Protein AF-A0A7S3DNA1-F1 (afdb_monomer)

Sequence (289 aa):
NPPRPKKRSPSLYQCWIIFCLVVLIGFAVGFLRLIQNTRNLDDDYNYVRSDSLSEEQRKNWNPDAIRQNHELKYKQNRTVCVDRTEAGECAPIWCDDHRQASWTGTVIRPTDTRGLHSLVMSMSQAGKEPEDHHFHECAVSDDYHFIFLHVPRSGGTTIKTLLKKGMCDGGSFDESKLSCSETAGGKRRLHFQDCAEAISAHDAYKVFSFVRSPYSRWLSSYTMGAAFAKSQTKQFPLSFEAFLNNPQDLLKYSTKEINPMHWLSQMNFILDRQGCPAVDFIGHLEMIE

Foldseek 3Di:
DDDDDDPDDDDPVVVVVVVVVVVVVVVVVVVVVVVVVVVVVVVVVDDPPCVPDDPVRNVVDDVVVVVVVVVVVVVVVVPPQVDQDPVRDRDPLPPPDDDPPDVPDDDDDDPDLVLQLVLLVVQVPPDDDDDDDLVQKWKAFPVQQATEGEQAQQCVVVVLVVCQCVFQVPHQQDVVQQFRPQDPVRDTRIGIDGPSCRCVVRVVGAYEYEDEDPVSLLVSLVVVLQVVCVVVVHHPPDDSVNCVVCVVCVVVSCDVPHRNSSSDDSQSRQAGPSSHGPGPYYHYSVPPD

Solvent-accessible surface area (backbone atoms only — not comparable to full-atom values): 17590 Å² total; per-residue (Å²): 133,83,83,78,80,79,80,76,73,82,51,73,66,57,56,50,52,53,51,53,51,53,53,52,50,51,51,51,53,52,51,51,50,51,53,52,54,53,51,53,54,55,62,72,66,55,68,83,59,70,83,79,45,53,75,67,53,54,76,68,62,47,70,65,60,53,50,50,51,50,50,49,52,53,57,61,69,67,63,83,56,94,58,77,48,99,81,72,55,73,70,76,87,74,71,89,68,78,74,84,76,57,98,79,80,70,89,70,76,82,93,66,68,66,42,49,41,56,58,51,48,68,61,68,69,71,70,96,75,96,78,92,75,77,77,62,41,19,46,36,26,66,79,76,41,31,31,42,48,58,38,72,73,23,56,38,69,60,51,50,52,49,49,46,59,75,58,16,91,89,57,55,58,38,78,92,72,39,23,25,61,62,43,101,82,72,50,51,47,34,35,51,42,52,42,45,58,48,54,66,78,40,73,88,38,48,32,31,35,35,40,50,60,67,66,64,29,51,52,52,37,49,53,50,54,40,52,54,30,49,74,69,77,37,80,59,90,65,53,74,67,57,43,72,76,41,60,69,59,45,62,76,68,36,43,100,87,44,68,71,67,58,73,53,62,68,59,76,69,44,29,32,80,86,68,40,74,66,45,78,42,77,46,47,53,92,66,74,126

Nearest PDB structures (foldseek):
  6v97-assembly2_B  TM=2.798E-01  e=5.334E+00  Homo sapiens

Secondary structure (DSSP, 8-state):
-PPPPP-PPPPHHHHHHHHHHHHHHHHHHHHHHHHHHHHHHHHTTS---GGGS-HHHHHH--HHHHHHHHHHHHHHTT---S---TT--------SS-----TTT-----S-THHHHHHHHHHHTS----S--GGGEEEEETTTTEEEE--TTTTHHHHHHHHHHHHSTTS-EETTTTEEPPPTTS--SSEEEEHHHHHHHTTTSEEEEEE--HHHHHHHHHHHHHHHHHHTT------HHHHHH-TTHHHHH--TTS-GGGGS-THHHHB-TTS-B--SEEEEGGG--

Organism: NCBI:txid265537

Mean predicted aligned error: 15.09 Å

pLDDT: mean 73.65, std 21.68, range [26.78, 97.88]

InterPro domains:
  IPR005331 Sulfotransferase [PF03567] (138-287)
  IPR027417 P-loop containing nucleoside triphosphate hydrolase [G3DSA:3.40.50.300] (140-280)

Radius of gyration: 26.98 Å; Cα contacts (8 Å, |Δi|>4): 249; chains: 1; bounding box: 58×95×69 Å

Structure (mmCIF, N/CA/C/O backbone):
data_AF-A0A7S3DNA1-F1
#
_entry.id   AF-A0A7S3DNA1-F1
#
loop_
_atom_site.group_PDB
_atom_site.id
_atom_site.type_symbol
_atom_site.label_atom_id
_atom_site.label_alt_id
_atom_site.label_comp_id
_atom_site.label_asym_id
_atom_site.label_entity_id
_atom_site.label_seq_id
_atom_site.pdbx_PDB_ins_code
_atom_site.Cartn_x
_atom_site.Cartn_y
_atom_site.Cartn_z
_atom_site.occupancy
_atom_site.B_iso_or_equiv
_atom_site.auth_seq_id
_atom_site.auth_comp_id
_atom_site.auth_asym_id
_atom_site.auth_atom_id
_atom_site.pdbx_PDB_model_num
ATOM 1 N N . ASN A 1 1 ? -36.660 57.899 -46.524 1.00 58.50 1 ASN A N 1
ATOM 2 C CA . ASN A 1 1 ? -35.942 56.811 -45.823 1.00 58.50 1 ASN A CA 1
ATOM 3 C C . ASN A 1 1 ? -36.944 55.827 -45.247 1.00 58.50 1 ASN A C 1
ATOM 5 O O . ASN A 1 1 ? -37.689 56.235 -44.363 1.00 58.50 1 ASN A O 1
ATOM 9 N N . PRO A 1 2 ? -37.022 54.582 -45.749 1.00 62.47 2 PRO A N 1
ATOM 10 C CA . PRO A 1 2 ? -37.912 53.583 -45.169 1.00 62.47 2 PRO A CA 1
ATOM 11 C C . PRO A 1 2 ? -37.466 53.230 -43.736 1.00 62.47 2 PRO A C 1
ATOM 13 O O . PRO A 1 2 ? -36.262 53.234 -43.450 1.00 62.47 2 PRO A O 1
ATOM 16 N N . PRO A 1 3 ? -38.411 52.955 -42.818 1.00 65.69 3 PRO A N 1
ATOM 17 C CA . PRO A 1 3 ? -38.095 52.631 -41.432 1.00 65.69 3 PRO A CA 1
ATOM 18 C C . PRO A 1 3 ? -37.299 51.324 -41.360 1.00 65.69 3 PRO A C 1
ATOM 20 O O . PRO A 1 3 ? -37.690 50.308 -41.933 1.00 65.69 3 PRO A O 1
ATOM 23 N N . ARG A 1 4 ? -36.163 51.350 -40.649 1.00 67.38 4 ARG A N 1
ATOM 24 C CA . ARG A 1 4 ? -35.340 50.152 -40.433 1.00 67.38 4 ARG A CA 1
ATOM 25 C C . ARG A 1 4 ? -36.156 49.108 -39.658 1.00 67.38 4 ARG A C 1
ATOM 27 O O . ARG A 1 4 ? -36.751 49.461 -38.636 1.00 67.38 4 ARG A O 1
ATOM 34 N N . PRO A 1 5 ? -36.172 47.836 -40.090 1.00 68.75 5 PRO A N 1
ATOM 35 C CA . PRO A 1 5 ? -36.875 46.788 -39.367 1.00 68.75 5 PRO A CA 1
ATOM 36 C C . PRO A 1 5 ? -36.277 46.642 -37.964 1.00 68.75 5 PRO A C 1
ATOM 38 O O . PRO A 1 5 ? -35.066 46.475 -37.798 1.00 68.75 5 PRO A O 1
ATOM 41 N N . LYS A 1 6 ? -37.132 46.727 -36.938 1.00 71.50 6 LYS A N 1
ATOM 42 C CA . LYS A 1 6 ? -36.741 46.474 -35.547 1.00 71.50 6 LYS A CA 1
ATOM 43 C C . LYS A 1 6 ? -36.277 45.020 -35.440 1.00 71.50 6 LYS A C 1
ATOM 45 O O . LYS A 1 6 ? -37.069 44.106 -35.669 1.00 71.50 6 LYS A O 1
ATOM 50 N N . LYS A 1 7 ? -35.002 44.807 -35.092 1.00 72.31 7 LYS A N 1
ATOM 51 C CA . LYS A 1 7 ? -34.478 43.480 -34.741 1.00 72.31 7 LYS A CA 1
ATOM 52 C C . LYS A 1 7 ? -35.307 42.945 -33.576 1.00 72.31 7 LYS A C 1
ATOM 54 O O . LYS A 1 7 ? -35.290 43.526 -32.494 1.00 72.31 7 LYS A O 1
ATOM 59 N N . ARG A 1 8 ? -36.063 41.871 -33.812 1.00 75.31 8 ARG A N 1
ATOM 60 C CA . ARG A 1 8 ? -36.740 41.143 -32.738 1.00 75.31 8 ARG A CA 1
ATOM 61 C C . ARG A 1 8 ? -35.660 40.491 -31.883 1.00 75.31 8 ARG A C 1
ATOM 63 O O . ARG A 1 8 ? -34.797 39.797 -32.417 1.00 75.31 8 ARG A O 1
ATOM 70 N N . SER A 1 9 ? -35.684 40.768 -30.585 1.00 80.38 9 SER A N 1
ATOM 71 C CA . SER A 1 9 ? -34.866 40.043 -29.623 1.00 80.38 9 SER A CA 1
ATOM 72 C C . SER A 1 9 ? -35.232 38.555 -29.681 1.00 80.38 9 SER A C 1
ATOM 74 O O . SER A 1 9 ? -36.411 38.232 -29.874 1.00 80.38 9 SER A O 1
ATOM 76 N N . PRO A 1 10 ? -34.248 37.648 -29.558 1.00 79.12 10 PRO A N 1
ATOM 77 C CA . PRO A 1 10 ? -34.532 36.225 -29.463 1.00 79.12 10 PRO A CA 1
ATOM 78 C C . PRO A 1 10 ? -35.502 35.991 -28.306 1.00 79.12 10 PRO A C 1
ATOM 80 O O . PRO A 1 10 ? -35.397 36.616 -27.247 1.00 79.12 10 PRO A O 1
ATOM 83 N N . SER A 1 11 ? -36.492 35.131 -28.533 1.00 87.31 11 SER A N 1
ATOM 84 C CA . SER A 1 11 ? -37.448 34.792 -27.485 1.00 87.31 11 SER A CA 1
ATOM 85 C C . SER A 1 11 ? -36.723 34.049 -26.361 1.00 87.31 11 SER A C 1
ATOM 87 O O . SER A 1 11 ? -35.769 33.312 -26.606 1.00 87.31 11 SER A O 1
ATOM 89 N N . LEU A 1 12 ? -37.196 34.200 -25.122 1.00 86.12 12 LEU A N 1
ATOM 90 C CA . LEU A 1 12 ? -36.686 33.460 -23.956 1.00 86.12 12 LEU A CA 1
ATOM 91 C C . LEU A 1 12 ? -36.585 31.944 -24.211 1.00 86.12 12 LEU A C 1
ATOM 93 O O . LEU A 1 12 ? -35.680 31.286 -23.705 1.00 86.12 12 LEU A O 1
ATOM 97 N N . TYR A 1 13 ? -37.471 31.413 -25.056 1.00 87.31 13 TYR A N 1
ATOM 98 C CA . TYR A 1 13 ? -37.467 30.022 -25.497 1.00 87.31 13 TYR A CA 1
ATOM 99 C C . TYR A 1 13 ? -36.227 29.650 -26.333 1.00 87.31 13 TYR A C 1
ATOM 101 O O . TYR A 1 13 ? -35.639 28.593 -26.119 1.00 87.31 13 TYR A O 1
ATOM 109 N N . GLN A 1 14 ? -35.772 30.531 -27.234 1.00 90.00 14 GLN A N 1
ATOM 110 C CA . GLN A 1 14 ? -34.538 30.310 -28.001 1.00 90.00 14 GLN A CA 1
ATOM 111 C C . GLN A 1 14 ? -33.302 30.300 -27.094 1.00 90.00 14 GLN A C 1
ATOM 113 O O . GLN A 1 14 ? -32.423 29.462 -27.281 1.00 90.00 14 GLN A O 1
ATOM 118 N N . CYS A 1 15 ? -33.253 31.165 -26.077 1.00 90.88 15 CYS A N 1
ATOM 119 C CA . CYS A 1 15 ? -32.164 31.156 -25.097 1.00 90.88 15 CYS A CA 1
ATOM 120 C C . CYS A 1 15 ? -32.132 29.850 -24.285 1.00 90.88 15 CYS A C 1
ATOM 122 O O . CYS A 1 15 ? -31.057 29.298 -24.058 1.00 90.88 15 CYS A O 1
ATOM 124 N N . TRP A 1 16 ? -33.300 29.325 -23.900 1.00 92.38 16 TRP A N 1
ATOM 125 C CA . TRP A 1 16 ? -33.410 28.056 -23.175 1.00 92.38 16 TRP A CA 1
ATOM 126 C C . TRP A 1 16 ? -32.942 26.852 -23.997 1.00 92.38 16 TRP A C 1
ATOM 128 O O . TRP A 1 16 ? -32.190 26.022 -23.491 1.00 92.38 16 TRP A O 1
ATOM 138 N N . ILE A 1 17 ? -33.315 26.778 -25.279 1.00 93.81 17 ILE A N 1
ATOM 139 C CA . ILE A 1 17 ? -32.856 25.700 -26.171 1.00 93.81 17 ILE A CA 1
ATOM 140 C C . ILE A 1 17 ? -31.332 25.718 -26.318 1.00 93.81 17 ILE A C 1
ATOM 142 O O . ILE A 1 17 ? -30.694 24.668 -26.234 1.00 93.81 17 ILE A O 1
ATOM 146 N N . ILE A 1 18 ? -30.741 26.902 -26.508 1.00 94.56 18 ILE A N 1
ATOM 147 C CA . ILE A 1 18 ? -29.285 27.045 -26.631 1.00 94.56 18 ILE A CA 1
ATOM 148 C C . ILE A 1 18 ? -28.597 26.577 -25.344 1.00 94.56 18 ILE A C 1
ATOM 150 O O . ILE A 1 18 ? -27.625 25.829 -25.412 1.00 94.56 18 ILE A O 1
ATOM 154 N N . PHE A 1 19 ? -29.124 26.951 -24.176 1.00 94.50 19 PHE A N 1
ATOM 155 C CA . PHE A 1 19 ? -28.578 26.514 -22.893 1.00 94.50 19 PHE A CA 1
ATOM 156 C C . PHE A 1 19 ? -28.618 24.984 -22.733 1.00 94.50 19 PHE A C 1
ATOM 158 O O . PHE A 1 19 ? -27.592 24.373 -22.431 1.00 94.50 19 PHE A O 1
ATOM 165 N N . CYS A 1 20 ? -29.760 24.346 -23.013 1.00 95.88 20 CYS A N 1
ATOM 166 C CA . CYS A 1 20 ? -29.890 22.887 -22.958 1.00 95.88 20 CYS A CA 1
ATOM 167 C C . CYS A 1 20 ? -28.915 22.173 -23.908 1.00 95.88 20 CYS A C 1
ATOM 169 O O . CYS A 1 20 ? -28.306 21.176 -23.521 1.00 95.88 20 CYS A O 1
ATOM 171 N N . LEU A 1 21 ? -28.730 22.690 -25.128 1.00 96.06 21 LEU A N 1
ATOM 172 C CA . LEU A 1 21 ? -27.781 22.130 -26.094 1.00 96.06 21 LEU A CA 1
ATOM 173 C C . LEU A 1 21 ? -26.334 22.221 -25.602 1.00 96.06 21 LEU A C 1
ATOM 175 O O . LEU A 1 21 ? -25.599 21.243 -25.708 1.00 96.06 21 LEU A O 1
ATOM 179 N N . VAL A 1 22 ? -25.929 23.356 -25.025 1.00 95.62 22 VAL A N 1
ATOM 180 C CA . VAL A 1 22 ? -24.573 23.532 -24.477 1.00 95.62 22 VAL A CA 1
ATOM 181 C C . VAL A 1 22 ? -24.308 22.544 -23.340 1.00 95.62 22 VAL A C 1
ATOM 183 O O . VAL A 1 22 ? -23.251 21.914 -23.309 1.00 95.62 22 VAL A O 1
ATOM 186 N N . VAL A 1 23 ? -25.279 22.355 -22.444 1.00 94.94 23 VAL A N 1
ATOM 187 C CA . VAL A 1 23 ? -25.165 21.399 -21.334 1.00 94.94 23 VAL A CA 1
ATOM 188 C C . VAL A 1 23 ? -25.048 19.964 -21.856 1.00 94.94 23 VAL A C 1
ATOM 190 O O . VAL A 1 23 ? -24.135 19.243 -21.455 1.00 94.94 23 VAL A O 1
ATOM 193 N N . LEU A 1 24 ? -25.907 19.555 -22.795 1.00 95.38 24 LEU A N 1
ATOM 194 C CA . LEU A 1 24 ? -25.869 18.210 -23.381 1.00 95.38 24 LEU A CA 1
ATOM 195 C C . LEU A 1 24 ? -24.558 17.927 -24.123 1.00 95.38 24 LEU A C 1
ATOM 197 O O . LEU A 1 24 ? -23.997 16.842 -23.971 1.00 95.38 24 LEU A O 1
ATOM 201 N N . ILE A 1 25 ? -24.034 18.899 -24.878 1.00 95.94 25 ILE A N 1
ATOM 202 C CA . ILE A 1 25 ? -22.730 18.774 -25.543 1.00 95.94 25 ILE A CA 1
ATOM 203 C C . ILE A 1 25 ? -21.615 18.623 -24.501 1.00 95.94 25 ILE A C 1
ATOM 205 O O . ILE A 1 25 ? -20.750 17.762 -24.659 1.00 95.94 25 ILE A O 1
ATOM 209 N N . GLY A 1 26 ? -21.655 19.396 -23.411 1.00 95.00 26 GLY A N 1
ATOM 210 C CA . GLY A 1 26 ? -20.704 19.270 -22.304 1.00 95.00 26 GLY A CA 1
ATOM 211 C C . GLY A 1 26 ? -20.694 17.865 -21.693 1.00 95.00 26 GLY A C 1
ATOM 212 O O . GLY A 1 26 ? -19.627 17.266 -21.545 1.00 95.00 26 GLY A O 1
ATOM 213 N N . PHE A 1 27 ? -21.874 17.300 -21.418 1.00 94.00 27 PHE A N 1
ATOM 214 C CA . PHE A 1 27 ? -22.005 15.927 -20.920 1.00 94.00 27 PHE A CA 1
ATOM 215 C C . PHE A 1 27 ? -21.507 14.887 -21.928 1.00 94.00 27 PHE A C 1
ATOM 217 O O . PHE A 1 27 ? -20.765 13.983 -21.547 1.00 94.00 27 PHE A O 1
ATOM 224 N N . ALA A 1 28 ? -21.853 15.026 -23.209 1.00 93.50 28 ALA A N 1
ATOM 225 C CA . ALA A 1 28 ? -21.416 14.100 -24.252 1.00 93.50 28 ALA A CA 1
ATOM 226 C C . ALA A 1 28 ? -19.886 14.091 -24.414 1.00 93.50 28 ALA A C 1
ATOM 228 O O . ALA A 1 28 ? -19.278 13.025 -24.501 1.00 93.50 28 ALA A O 1
ATOM 229 N N . VAL A 1 29 ? -19.245 15.265 -24.389 1.00 94.12 29 VAL A N 1
ATOM 230 C CA . VAL A 1 29 ? -17.778 15.386 -24.456 1.00 94.12 29 VAL A CA 1
ATOM 231 C C . VAL A 1 29 ? -17.116 14.793 -23.209 1.00 94.12 29 VAL A C 1
ATOM 233 O O . VAL A 1 29 ? -16.124 14.073 -23.331 1.00 94.12 29 VAL A O 1
ATOM 236 N N . GLY A 1 30 ? -17.666 15.047 -22.017 1.00 91.88 30 GLY A N 1
ATOM 237 C CA . GLY A 1 30 ? -17.176 14.453 -20.770 1.00 91.88 30 GLY A CA 1
ATOM 238 C C . GLY A 1 30 ? -17.270 12.924 -20.774 1.00 91.88 30 GLY A C 1
ATOM 239 O O . GLY A 1 30 ? -16.306 12.241 -20.433 1.00 91.88 30 GLY A O 1
ATOM 240 N N . PHE A 1 31 ? -18.396 12.384 -21.242 1.00 89.31 31 PHE A N 1
ATOM 241 C CA . PHE A 1 31 ? -18.622 10.945 -21.350 1.00 89.31 31 PHE A CA 1
ATOM 242 C C . PHE A 1 31 ? -17.703 10.283 -22.387 1.00 89.31 31 PHE A C 1
ATOM 244 O O . PHE A 1 31 ? -17.112 9.241 -22.112 1.00 89.31 31 PHE A O 1
ATOM 251 N N . LEU A 1 32 ? -17.491 10.916 -23.547 1.00 87.19 32 LEU A N 1
ATOM 252 C CA . LEU A 1 32 ? -16.537 10.431 -24.551 1.00 87.19 32 LEU A CA 1
ATOM 253 C C . LEU A 1 32 ? -15.099 10.409 -24.021 1.00 87.19 32 LEU A C 1
ATOM 255 O O . LEU A 1 32 ? -14.386 9.437 -24.263 1.00 87.19 32 LEU A O 1
ATOM 259 N N . ARG A 1 33 ? -14.680 11.426 -23.255 1.00 84.12 33 ARG A N 1
ATOM 260 C CA . ARG A 1 33 ? -13.364 11.421 -22.594 1.00 84.12 33 ARG A CA 1
ATOM 261 C C . ARG A 1 33 ? -13.242 10.295 -21.572 1.00 84.12 33 ARG A C 1
ATOM 263 O O . ARG A 1 33 ? -12.197 9.658 -21.516 1.00 84.12 33 ARG A O 1
ATOM 270 N N . LEU A 1 34 ? -14.297 10.013 -20.807 1.00 81.19 34 LEU A N 1
ATOM 271 C CA . LEU A 1 34 ? -14.318 8.896 -19.859 1.00 81.19 34 LEU A CA 1
ATOM 272 C C . LEU A 1 34 ? -14.183 7.538 -20.575 1.00 81.19 34 LEU A C 1
ATOM 274 O O . LEU A 1 34 ? -13.392 6.696 -20.152 1.00 81.19 34 LEU A O 1
ATOM 278 N N . ILE A 1 35 ? -14.888 7.345 -21.696 1.00 81.12 35 ILE A N 1
ATOM 279 C CA . ILE A 1 35 ? -14.766 6.139 -22.534 1.00 81.12 35 ILE A CA 1
ATOM 280 C C . ILE A 1 35 ? -13.357 6.015 -23.133 1.00 81.12 35 ILE A C 1
ATOM 282 O O . ILE A 1 35 ? -12.784 4.930 -23.158 1.00 81.12 35 ILE A O 1
ATOM 286 N N . GLN A 1 36 ? -12.767 7.113 -23.608 1.00 76.31 36 GLN A N 1
ATOM 287 C CA . GLN A 1 36 ? -11.398 7.093 -24.132 1.00 76.31 36 GLN A CA 1
ATOM 288 C C . GLN A 1 36 ? -10.377 6.749 -23.041 1.00 76.31 36 GLN A C 1
ATOM 290 O O . GLN A 1 36 ? -9.467 5.963 -23.283 1.00 76.31 36 GLN A O 1
ATOM 295 N N . ASN A 1 37 ? -10.552 7.281 -21.830 1.00 63.84 37 ASN A N 1
ATOM 296 C CA . ASN A 1 37 ? -9.643 7.006 -20.719 1.00 63.84 37 ASN A CA 1
ATOM 297 C C . ASN A 1 37 ? -9.750 5.556 -20.222 1.00 63.84 37 ASN A C 1
ATOM 299 O O . ASN A 1 37 ? -8.745 4.961 -19.851 1.00 63.84 37 ASN A O 1
ATOM 303 N N . THR A 1 38 ? -10.952 4.973 -20.248 1.00 57.34 38 THR A N 1
ATOM 304 C CA . THR A 1 38 ? -11.165 3.557 -19.899 1.00 57.34 38 THR A CA 1
ATOM 305 C C . THR A 1 38 ? -10.627 2.611 -20.970 1.00 57.34 38 THR A C 1
ATOM 307 O O . THR A 1 38 ? -9.993 1.624 -20.622 1.00 57.34 38 THR A O 1
ATOM 310 N N . ARG A 1 39 ? -10.744 2.949 -22.261 1.00 54.91 39 ARG A N 1
ATOM 311 C CA . ARG A 1 39 ? -10.096 2.178 -23.340 1.00 54.91 39 ARG A CA 1
ATOM 312 C C . ARG A 1 39 ? -8.568 2.212 -23.280 1.00 54.91 39 ARG A C 1
ATOM 314 O O . ARG A 1 39 ? -7.940 1.191 -23.524 1.00 54.91 39 ARG A O 1
ATOM 321 N N . ASN A 1 40 ? -7.972 3.346 -22.910 1.00 44.91 40 ASN A N 1
ATOM 322 C CA . ASN A 1 40 ? -6.519 3.427 -22.723 1.00 44.91 40 ASN A CA 1
ATOM 323 C C . ASN A 1 40 ? -6.034 2.568 -21.540 1.00 44.91 40 ASN A C 1
ATOM 325 O O . ASN A 1 40 ? -4.917 2.065 -21.574 1.00 44.91 40 ASN A O 1
ATOM 329 N N . LEU A 1 41 ? -6.871 2.370 -20.513 1.00 41.69 41 LEU A N 1
ATOM 330 C CA . LEU A 1 41 ? -6.560 1.469 -19.399 1.00 41.69 41 LEU A CA 1
ATOM 331 C C . LEU A 1 41 ? -6.591 -0.011 -19.817 1.00 41.69 41 LEU A C 1
ATOM 333 O O . LEU A 1 41 ? -5.785 -0.785 -19.304 1.00 41.69 41 LEU A O 1
ATOM 337 N N . ASP A 1 42 ? -7.458 -0.394 -20.760 1.00 38.03 42 ASP A N 1
ATOM 338 C CA . ASP A 1 42 ? -7.474 -1.752 -21.326 1.00 38.03 42 ASP A CA 1
ATOM 339 C C . ASP A 1 42 ? -6.277 -2.004 -22.261 1.00 38.03 42 ASP A C 1
ATOM 341 O O . ASP A 1 42 ? -5.720 -3.104 -22.270 1.00 38.03 42 ASP A O 1
ATOM 345 N N . ASP A 1 43 ? -5.819 -0.987 -22.999 1.00 40.81 43 ASP A N 1
ATOM 346 C CA . ASP A 1 43 ? -4.630 -1.107 -23.853 1.00 40.81 43 ASP A CA 1
ATOM 347 C C . ASP A 1 43 ? -3.325 -1.272 -23.048 1.00 40.81 43 ASP A C 1
ATOM 349 O O . ASP A 1 43 ? -2.434 -2.000 -23.490 1.00 40.81 43 ASP A O 1
ATOM 353 N N . ASP A 1 44 ? -3.234 -0.700 -21.843 1.00 38.00 44 ASP A N 1
ATOM 354 C CA . ASP A 1 44 ? -2.087 -0.873 -20.934 1.00 38.00 44 ASP A CA 1
ATOM 355 C C . ASP A 1 44 ? -2.096 -2.221 -20.177 1.00 38.00 44 ASP A C 1
ATOM 357 O O . ASP A 1 44 ? -1.073 -2.628 -19.616 1.00 38.00 44 ASP A O 1
ATOM 361 N N . TYR A 1 45 ? -3.222 -2.946 -20.177 1.00 33.22 45 TYR A N 1
ATOM 362 C CA . TYR A 1 45 ? -3.335 -4.303 -19.621 1.00 33.22 45 TYR A CA 1
ATOM 363 C C . TYR A 1 45 ? -3.083 -5.413 -20.649 1.00 33.22 45 TYR A C 1
ATOM 365 O O . TYR A 1 45 ? -3.036 -6.595 -20.285 1.00 33.22 45 TYR A O 1
ATOM 373 N N . ASN A 1 46 ? -2.855 -5.060 -21.917 1.00 34.25 46 ASN A N 1
ATOM 374 C CA . ASN A 1 46 ? -2.467 -6.025 -22.932 1.00 34.25 46 ASN A CA 1
ATOM 375 C C . ASN A 1 46 ? -1.028 -6.502 -22.694 1.00 34.25 46 ASN A C 1
ATOM 377 O O . ASN A 1 46 ? -0.044 -5.801 -22.931 1.00 34.25 46 ASN A O 1
ATOM 381 N N . TYR A 1 47 ? -0.949 -7.749 -22.227 1.00 47.38 47 TYR A N 1
ATOM 382 C CA . TYR A 1 47 ? 0.140 -8.707 -22.419 1.00 47.38 47 TYR A CA 1
ATOM 383 C C . TYR A 1 47 ? 1.015 -8.338 -23.628 1.00 47.38 47 TYR A C 1
ATOM 385 O O . TYR A 1 47 ? 0.462 -8.071 -24.694 1.00 47.38 47 TYR A O 1
ATOM 393 N N . VAL A 1 48 ? 2.349 -8.324 -23.452 1.00 42.75 48 VAL A N 1
ATOM 394 C CA . VAL A 1 48 ? 3.364 -8.020 -24.485 1.00 42.75 48 VAL A CA 1
ATOM 395 C C . VAL A 1 48 ? 2.832 -8.377 -25.874 1.00 42.75 48 VAL A C 1
ATOM 397 O O . VAL A 1 48 ? 2.696 -9.561 -26.189 1.00 42.75 48 VAL A O 1
ATOM 400 N N . ARG A 1 49 ? 2.471 -7.365 -26.681 1.00 45.69 49 ARG A N 1
ATOM 401 C CA . ARG A 1 49 ? 1.999 -7.596 -28.051 1.00 45.69 49 ARG A CA 1
ATOM 402 C C . ARG A 1 49 ? 3.061 -8.434 -28.754 1.00 45.69 49 ARG A C 1
ATOM 404 O O . ARG A 1 49 ? 4.219 -8.026 -28.818 1.00 45.69 49 ARG A O 1
ATOM 411 N N . SER A 1 50 ? 2.671 -9.581 -29.313 1.00 49.72 50 SER A N 1
ATOM 412 C CA . SER A 1 50 ? 3.546 -10.447 -30.125 1.00 49.72 50 SER A CA 1
ATOM 413 C C . SER A 1 50 ? 4.313 -9.672 -31.195 1.00 49.72 50 SER A C 1
ATOM 415 O O . SER A 1 50 ? 5.386 -10.077 -31.632 1.00 49.72 50 SER A O 1
ATOM 417 N N . ASP A 1 51 ? 3.758 -8.536 -31.599 1.00 53.28 51 ASP A N 1
ATOM 418 C CA . ASP A 1 51 ? 4.236 -7.691 -32.676 1.00 53.28 51 ASP A CA 1
ATOM 419 C C . ASP A 1 51 ? 5.490 -6.895 -32.292 1.00 53.28 51 ASP A C 1
ATOM 421 O O . ASP A 1 51 ? 6.217 -6.468 -33.185 1.00 53.28 51 ASP A O 1
ATOM 425 N N . SER A 1 52 ? 5.791 -6.749 -30.992 1.00 55.47 52 SER A N 1
ATOM 426 C CA . SER A 1 52 ? 7.048 -6.156 -30.510 1.00 55.47 52 SER A CA 1
ATOM 427 C C . SER A 1 52 ? 8.181 -7.171 -30.332 1.00 55.47 52 SER A C 1
ATOM 429 O O . SER A 1 52 ? 9.296 -6.776 -30.000 1.00 55.47 52 SER A O 1
ATOM 431 N N . LEU 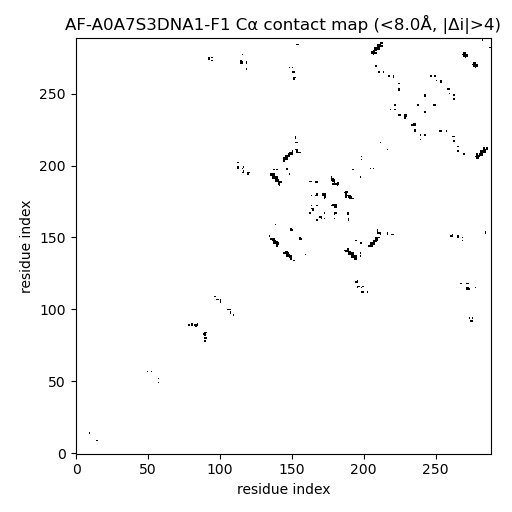A 1 53 ? 7.917 -8.469 -30.521 1.00 63.12 53 LEU A N 1
ATOM 432 C CA . LEU A 1 53 ? 8.943 -9.511 -30.481 1.00 63.12 53 LEU A CA 1
ATOM 433 C C . LEU A 1 53 ? 9.590 -9.656 -31.861 1.00 63.12 53 LEU A C 1
ATOM 435 O O . LEU A 1 53 ? 8.891 -9.664 -32.885 1.00 63.12 53 LEU A O 1
ATOM 439 N N . SER A 1 54 ? 10.914 -9.825 -31.890 1.00 78.25 54 SER A N 1
ATOM 440 C CA . SER A 1 54 ? 11.617 -10.225 -33.111 1.00 78.25 54 SER A CA 1
ATOM 441 C C . SER A 1 54 ? 11.070 -11.562 -33.623 1.00 78.25 54 SER A C 1
ATOM 443 O O . SER A 1 54 ? 10.486 -12.345 -32.871 1.00 78.25 54 SER A O 1
ATOM 445 N N . GLU A 1 55 ? 11.229 -11.845 -34.914 1.00 78.69 55 GLU A N 1
ATOM 446 C CA . GLU A 1 55 ? 10.714 -13.083 -35.516 1.00 78.69 55 GLU A CA 1
ATOM 447 C C . GLU A 1 55 ? 11.311 -14.344 -34.856 1.00 78.69 55 GLU A C 1
ATOM 449 O O . GLU A 1 55 ? 10.632 -15.355 -34.683 1.00 78.69 55 GLU A O 1
ATOM 454 N N . GLU A 1 56 ? 12.560 -14.250 -34.397 1.00 72.00 56 GLU A N 1
ATOM 455 C CA . GLU A 1 56 ? 13.254 -15.294 -33.640 1.00 72.00 56 GLU A CA 1
ATOM 456 C C . GLU A 1 56 ? 12.702 -15.449 -32.213 1.00 72.00 56 GLU A C 1
ATOM 458 O O . GLU A 1 56 ? 12.447 -16.566 -31.762 1.00 72.00 56 GLU A O 1
ATOM 463 N N . GLN A 1 57 ? 12.412 -14.339 -31.525 1.00 64.88 57 GLN A N 1
ATOM 464 C CA . GLN A 1 57 ? 11.741 -14.363 -30.221 1.00 64.88 57 GLN A CA 1
ATOM 465 C C . GLN A 1 57 ? 10.324 -14.935 -30.326 1.00 64.88 57 GLN A C 1
ATOM 467 O O . GLN A 1 57 ? 9.908 -15.687 -29.452 1.00 64.88 57 GLN A O 1
ATOM 472 N N . ARG A 1 58 ? 9.602 -14.639 -31.413 1.00 76.25 58 ARG A N 1
ATOM 473 C CA . ARG A 1 58 ? 8.264 -15.183 -31.690 1.00 76.25 58 ARG A CA 1
ATOM 474 C C . ARG A 1 58 ? 8.282 -16.698 -31.891 1.00 76.25 58 ARG A C 1
ATOM 476 O O . ARG A 1 58 ? 7.406 -17.377 -31.370 1.00 76.25 58 ARG A O 1
ATOM 483 N N . LYS A 1 59 ? 9.286 -17.233 -32.596 1.00 79.31 59 LYS A N 1
ATOM 484 C CA . LYS A 1 59 ? 9.450 -18.686 -32.795 1.00 79.31 59 LYS A CA 1
ATOM 485 C C . LYS A 1 59 ? 9.768 -19.436 -31.500 1.00 79.31 59 LYS A C 1
ATOM 487 O O . LYS A 1 59 ? 9.383 -20.592 -31.368 1.00 79.31 59 LYS A O 1
ATOM 492 N N . ASN A 1 60 ? 10.419 -18.769 -30.548 1.00 70.69 60 ASN A N 1
ATOM 493 C CA . ASN A 1 60 ? 10.810 -19.348 -29.261 1.00 70.69 60 ASN A CA 1
ATOM 494 C C . ASN A 1 60 ? 9.860 -18.977 -28.104 1.00 70.69 60 ASN A C 1
ATOM 496 O O . ASN A 1 60 ? 10.070 -19.411 -26.970 1.00 70.69 60 ASN A O 1
ATOM 500 N N . TRP A 1 61 ? 8.812 -18.188 -28.365 1.00 68.62 61 TRP A N 1
ATOM 501 C CA . TRP A 1 61 ? 7.842 -17.776 -27.355 1.00 68.62 61 TRP A CA 1
ATOM 502 C C . TRP A 1 61 ? 6.870 -18.917 -27.050 1.00 68.62 61 TRP A C 1
ATOM 504 O O . TRP A 1 61 ? 5.904 -19.149 -27.775 1.00 68.62 61 TRP A O 1
ATOM 514 N N . ASN A 1 62 ? 7.116 -19.622 -25.946 1.00 83.31 62 ASN A N 1
ATOM 515 C CA . ASN A 1 62 ? 6.199 -20.622 -25.415 1.00 83.31 62 ASN A CA 1
ATOM 516 C C . ASN A 1 62 ? 5.615 -20.130 -24.074 1.00 83.31 62 ASN A C 1
ATOM 518 O O . ASN A 1 62 ? 6.287 -20.232 -23.040 1.00 83.31 62 ASN A O 1
ATOM 522 N N . PRO A 1 63 ? 4.379 -19.595 -24.061 1.00 62.88 63 PRO A N 1
ATOM 523 C CA . PRO A 1 63 ? 3.764 -19.062 -22.846 1.00 62.88 63 PRO A CA 1
ATOM 524 C C . PRO A 1 6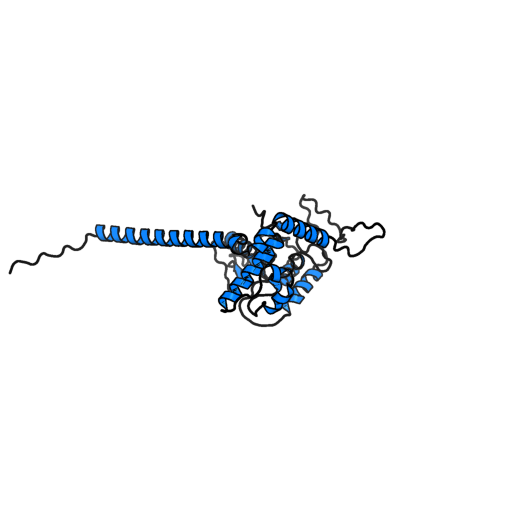3 ? 3.562 -20.141 -21.769 1.00 62.88 63 PRO A C 1
ATOM 526 O O . PRO A 1 63 ? 3.658 -19.835 -20.577 1.00 62.88 63 PRO A O 1
ATOM 529 N N . ASP A 1 64 ? 3.382 -21.405 -22.163 1.00 66.19 64 ASP A N 1
ATOM 530 C CA . ASP A 1 64 ? 3.260 -22.527 -21.231 1.00 66.19 64 ASP A CA 1
ATOM 531 C C . ASP A 1 64 ? 4.607 -22.888 -20.602 1.00 66.19 64 ASP A C 1
ATOM 533 O O . ASP A 1 64 ? 4.666 -23.157 -19.405 1.00 66.19 64 ASP A O 1
ATOM 537 N N . ALA A 1 65 ? 5.709 -22.808 -21.353 1.00 66.06 65 ALA A N 1
ATOM 538 C CA . ALA A 1 65 ? 7.050 -23.021 -20.804 1.00 66.06 65 ALA A CA 1
ATOM 539 C C . ALA A 1 65 ? 7.450 -21.916 -19.811 1.00 66.06 65 ALA A C 1
ATOM 541 O O . ALA A 1 65 ? 8.069 -22.200 -18.787 1.00 66.06 65 ALA A O 1
ATOM 542 N N . ILE A 1 66 ? 7.066 -20.659 -20.071 1.00 58.78 66 ILE A N 1
ATOM 543 C CA . ILE A 1 66 ? 7.280 -19.541 -19.137 1.00 58.78 66 ILE A CA 1
ATOM 544 C C . ILE A 1 66 ? 6.456 -19.758 -17.863 1.00 58.78 66 ILE A C 1
ATOM 546 O O . ILE A 1 66 ? 6.991 -19.631 -16.759 1.00 58.78 66 ILE A O 1
ATOM 550 N N . ARG A 1 67 ? 5.178 -20.144 -17.998 1.00 55.97 67 ARG A N 1
ATOM 551 C CA . ARG A 1 67 ? 4.307 -20.468 -16.859 1.00 55.97 67 ARG A CA 1
ATOM 552 C C . ARG A 1 67 ? 4.863 -21.639 -16.045 1.00 55.97 67 ARG A C 1
ATOM 554 O O . ARG A 1 67 ? 4.990 -21.511 -14.831 1.00 55.97 67 ARG A O 1
ATOM 561 N N . GLN A 1 68 ? 5.272 -22.729 -16.693 1.00 60.22 68 GLN A N 1
ATOM 562 C CA . GLN A 1 68 ? 5.851 -23.906 -16.038 1.00 60.22 68 GLN A CA 1
ATOM 563 C C . GLN A 1 68 ? 7.187 -23.600 -15.357 1.00 60.22 68 GLN A C 1
ATOM 565 O O . GLN A 1 68 ? 7.388 -24.016 -14.220 1.00 60.22 68 GLN A O 1
ATOM 570 N N . ASN A 1 69 ? 8.082 -22.830 -15.986 1.00 53.81 69 ASN A N 1
ATOM 571 C CA . ASN A 1 69 ? 9.334 -22.396 -15.357 1.00 53.81 69 ASN A CA 1
ATOM 572 C C . ASN A 1 69 ? 9.084 -21.491 -14.148 1.00 53.81 69 ASN A C 1
ATOM 574 O O . ASN A 1 69 ? 9.794 -21.587 -13.147 1.00 53.81 69 ASN A O 1
ATOM 578 N N . HIS A 1 70 ? 8.069 -20.629 -14.214 1.00 49.59 70 HIS A N 1
ATOM 579 C CA . HIS A 1 70 ? 7.684 -19.793 -13.086 1.00 49.59 70 HIS A CA 1
ATOM 580 C C . HIS A 1 70 ? 7.062 -20.627 -11.958 1.00 49.59 70 HIS A C 1
ATOM 582 O O . HIS A 1 70 ? 7.405 -20.423 -10.799 1.00 49.59 70 HIS A O 1
ATOM 588 N N . GLU A 1 71 ? 6.216 -21.612 -12.271 1.00 51.16 71 GLU A N 1
ATOM 589 C CA . GLU A 1 71 ? 5.686 -22.573 -11.296 1.00 51.16 71 GLU A CA 1
ATOM 590 C C . GLU A 1 71 ? 6.781 -23.450 -10.678 1.00 51.16 71 GLU A C 1
ATOM 592 O O . GLU A 1 71 ? 6.747 -23.698 -9.477 1.00 51.16 71 GLU A O 1
ATOM 597 N N . LEU A 1 72 ? 7.771 -23.891 -11.458 1.00 49.75 72 LEU A N 1
ATOM 598 C CA . LEU A 1 72 ? 8.929 -24.654 -10.985 1.00 49.75 72 LEU A CA 1
ATOM 599 C C . LEU A 1 72 ? 9.810 -23.813 -10.059 1.00 49.75 72 LEU A C 1
ATOM 601 O O . LEU A 1 72 ? 10.113 -24.264 -8.959 1.00 49.75 72 LEU A O 1
ATOM 605 N N . LYS A 1 73 ? 10.145 -22.572 -10.437 1.00 46.59 73 LYS A N 1
ATOM 606 C CA . LYS A 1 73 ? 10.878 -21.634 -9.566 1.00 46.59 73 LYS A CA 1
ATOM 607 C C . LYS A 1 73 ? 10.080 -21.279 -8.309 1.00 46.59 73 LYS A C 1
ATOM 609 O O . LYS A 1 73 ? 10.647 -21.186 -7.226 1.00 46.59 73 LYS A O 1
ATOM 614 N N . TYR A 1 74 ? 8.761 -21.131 -8.426 1.00 42.88 74 TYR A N 1
ATOM 615 C CA . TYR A 1 74 ? 7.867 -20.884 -7.293 1.00 42.88 74 TYR A CA 1
ATOM 616 C C . TYR A 1 74 ? 7.779 -22.097 -6.352 1.00 42.88 74 TYR A C 1
ATOM 618 O O . TYR A 1 74 ? 7.794 -21.929 -5.135 1.00 42.88 74 TYR A O 1
ATOM 626 N N . LYS A 1 75 ? 7.759 -23.324 -6.891 1.00 41.97 75 LYS A N 1
ATOM 627 C CA . LYS A 1 75 ? 7.836 -24.575 -6.117 1.00 41.97 75 LYS A CA 1
ATOM 628 C C . LYS A 1 75 ? 9.212 -24.767 -5.466 1.00 41.97 75 LYS A C 1
ATOM 630 O O . LYS A 1 75 ? 9.264 -25.194 -4.320 1.00 41.97 75 LYS A O 1
ATOM 635 N N . GLN A 1 76 ? 10.301 -24.401 -6.143 1.00 40.25 76 GLN A N 1
ATOM 636 C CA . GLN A 1 76 ? 11.672 -24.464 -5.611 1.00 40.25 76 GLN A CA 1
ATOM 637 C C . GLN A 1 76 ? 11.921 -23.437 -4.493 1.00 40.25 76 GLN A C 1
ATOM 639 O O . GLN A 1 76 ? 12.557 -23.761 -3.494 1.00 40.25 76 GLN A O 1
ATOM 644 N N . ASN A 1 77 ? 11.348 -22.234 -4.598 1.00 37.88 77 ASN A N 1
ATOM 645 C CA . ASN A 1 77 ? 11.401 -21.214 -3.541 1.00 37.88 77 ASN A CA 1
ATOM 646 C C . ASN A 1 77 ? 10.420 -21.471 -2.383 1.00 37.88 77 ASN A C 1
ATOM 648 O O . ASN A 1 77 ? 10.403 -20.707 -1.419 1.00 37.88 77 ASN A O 1
ATOM 652 N N . ARG A 1 78 ? 9.606 -22.534 -2.450 1.00 35.59 78 ARG A N 1
ATOM 653 C CA . ARG A 1 78 ? 8.701 -22.945 -1.365 1.00 35.59 78 ARG A CA 1
ATOM 654 C C . ARG A 1 78 ? 9.398 -23.742 -0.259 1.00 35.59 78 ARG A C 1
ATOM 656 O O . ARG A 1 78 ? 8.790 -23.985 0.776 1.00 35.59 78 ARG A O 1
ATOM 663 N N . THR A 1 79 ? 10.659 -24.112 -0.451 1.00 35.19 79 THR A N 1
ATOM 664 C CA . THR A 1 79 ? 11.481 -24.804 0.547 1.00 35.19 79 THR A CA 1
ATOM 665 C C . THR A 1 79 ? 12.518 -23.856 1.143 1.00 35.19 79 THR A C 1
ATOM 667 O O . THR A 1 79 ? 13.715 -24.001 0.922 1.00 35.19 79 THR A O 1
ATOM 670 N N . VAL A 1 80 ? 12.056 -22.879 1.928 1.00 36.34 80 VAL A N 1
ATOM 671 C CA . VAL A 1 80 ? 12.884 -22.315 3.004 1.00 36.34 80 VAL A CA 1
ATOM 672 C C . VAL A 1 80 ? 12.766 -23.298 4.167 1.00 36.34 80 VAL A C 1
ATOM 674 O O . VAL A 1 80 ? 11.897 -23.162 5.020 1.00 36.34 80 VAL A O 1
ATOM 677 N N . CYS A 1 81 ? 13.568 -24.361 4.133 1.00 32.00 81 CYS A N 1
ATOM 678 C CA . CYS A 1 81 ? 13.665 -25.314 5.236 1.00 32.00 81 CYS A CA 1
ATOM 679 C C . CYS A 1 81 ? 14.883 -24.879 6.055 1.00 32.00 81 CYS A C 1
ATOM 681 O O . CYS A 1 81 ? 16.009 -24.955 5.566 1.00 32.00 81 CYS A O 1
ATOM 683 N N . VAL A 1 82 ? 14.636 -24.318 7.242 1.00 39.81 82 VAL A N 1
ATOM 684 C CA . VAL A 1 82 ? 15.698 -23.796 8.121 1.00 39.81 82 VAL A CA 1
ATOM 685 C C . VAL A 1 82 ? 16.446 -24.937 8.818 1.00 39.81 82 VAL A C 1
ATOM 687 O O . VAL A 1 82 ? 17.614 -24.766 9.131 1.00 39.81 82 VAL A O 1
ATOM 690 N N . ASP A 1 83 ? 15.850 -26.130 8.907 1.00 37.75 83 ASP A N 1
ATOM 691 C CA . ASP A 1 83 ? 16.554 -27.362 9.259 1.00 37.75 83 ASP A CA 1
ATOM 692 C C . ASP A 1 83 ? 16.034 -28.542 8.431 1.00 37.75 83 ASP A C 1
ATOM 694 O O . ASP A 1 83 ? 14.830 -28.808 8.363 1.00 37.75 83 ASP A O 1
ATOM 698 N N . ARG A 1 84 ? 16.953 -29.263 7.780 1.00 33.59 84 ARG A N 1
ATOM 699 C CA . ARG A 1 84 ? 16.675 -30.606 7.264 1.00 33.59 84 ARG A CA 1
ATOM 700 C C . ARG A 1 84 ? 16.790 -31.566 8.439 1.00 33.59 84 ARG A C 1
ATOM 702 O O . ARG A 1 84 ? 17.887 -31.778 8.945 1.00 33.59 84 ARG A O 1
ATOM 709 N N . THR A 1 85 ? 15.684 -32.188 8.830 1.00 46.44 85 THR A N 1
ATOM 710 C CA . THR A 1 85 ? 15.769 -33.436 9.594 1.00 46.44 85 THR A CA 1
ATOM 711 C C . THR A 1 85 ? 16.435 -34.502 8.715 1.00 46.44 85 THR A C 1
ATOM 713 O O . THR A 1 85 ? 16.352 -34.444 7.483 1.00 46.44 85 THR A O 1
ATOM 716 N N . GLU A 1 86 ? 17.090 -35.496 9.322 1.00 49.25 86 GLU A N 1
ATOM 717 C CA . GLU A 1 86 ? 17.746 -36.605 8.599 1.00 49.25 86 GLU A CA 1
ATOM 718 C C . GLU A 1 86 ? 16.783 -37.383 7.671 1.00 49.25 86 GLU A C 1
ATOM 720 O O . GLU A 1 86 ? 17.227 -38.096 6.775 1.00 49.25 86 GLU A O 1
ATOM 725 N N . ALA A 1 87 ? 15.466 -37.196 7.829 1.00 50.69 87 ALA A N 1
ATOM 726 C CA . ALA A 1 87 ? 14.411 -37.813 7.028 1.00 50.69 87 ALA A CA 1
ATOM 727 C C . ALA A 1 87 ? 14.014 -37.035 5.751 1.00 50.69 87 ALA A C 1
ATOM 729 O O . ALA A 1 87 ? 13.222 -37.537 4.959 1.00 50.69 87 ALA A O 1
ATOM 730 N N . GLY A 1 88 ? 14.541 -35.827 5.511 1.00 40.91 88 GLY A N 1
ATOM 731 C CA . GLY A 1 88 ? 14.257 -35.065 4.282 1.00 40.91 88 GLY A CA 1
ATOM 732 C C . GLY A 1 88 ? 12.845 -34.465 4.185 1.00 40.91 88 GLY A C 1
ATOM 733 O O . GLY A 1 88 ? 12.482 -33.934 3.134 1.00 40.91 88 GLY A O 1
ATOM 734 N N . GLU A 1 89 ? 12.066 -34.497 5.265 1.00 37.03 89 GLU A N 1
ATOM 735 C CA . GLU A 1 89 ? 10.761 -33.843 5.353 1.00 37.03 89 GLU A CA 1
ATOM 736 C C . GLU A 1 89 ? 10.929 -32.408 5.868 1.00 37.03 89 GLU A C 1
ATOM 738 O O . GLU A 1 89 ? 11.569 -32.172 6.895 1.00 37.03 89 GLU A O 1
ATOM 743 N N . CYS A 1 90 ? 10.363 -31.427 5.159 1.00 37.84 90 CYS A N 1
ATOM 744 C CA . CYS A 1 90 ? 10.320 -30.058 5.666 1.00 37.84 90 CYS A CA 1
ATOM 745 C C . CYS A 1 90 ? 9.257 -29.977 6.763 1.00 37.84 90 CYS A C 1
ATOM 747 O O . CYS A 1 90 ? 8.059 -30.069 6.487 1.00 37.84 90 CYS A O 1
ATOM 749 N N . ALA A 1 91 ? 9.707 -29.823 8.008 1.00 42.59 91 ALA A N 1
ATOM 750 C CA . ALA A 1 91 ? 8.819 -29.576 9.130 1.00 42.59 91 ALA A CA 1
ATOM 751 C C . ALA A 1 91 ? 8.080 -28.238 8.915 1.00 42.59 91 ALA A C 1
ATOM 753 O O . ALA A 1 91 ? 8.694 -27.275 8.439 1.00 42.59 91 ALA A O 1
ATOM 754 N N . PRO A 1 92 ? 6.777 -28.141 9.246 1.00 48.84 92 PRO A N 1
ATOM 755 C CA . PRO A 1 92 ? 6.092 -26.857 9.304 1.00 48.84 92 PRO A CA 1
ATOM 756 C C . PRO A 1 92 ? 6.869 -25.918 10.230 1.00 48.84 92 PRO A C 1
ATOM 758 O O . PRO A 1 92 ? 7.388 -26.364 11.252 1.00 48.84 92 PRO A O 1
ATOM 761 N N . ILE A 1 93 ? 6.930 -24.625 9.908 1.00 49.94 93 ILE A N 1
ATOM 762 C CA . ILE A 1 93 ? 7.356 -23.621 10.888 1.00 49.94 93 ILE A CA 1
ATOM 763 C C . ILE A 1 93 ? 6.253 -23.590 11.950 1.00 49.94 93 ILE A C 1
ATOM 765 O 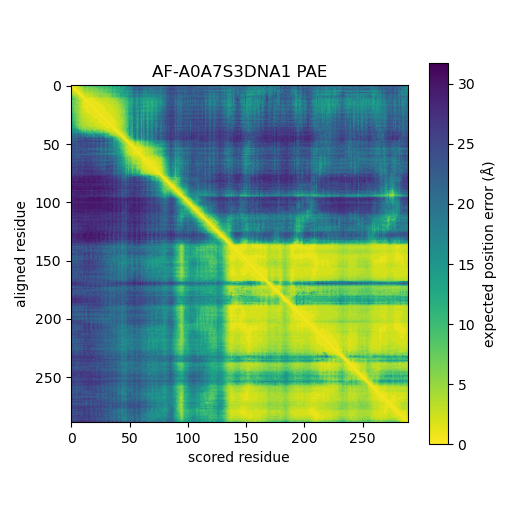O . ILE A 1 93 ? 5.212 -22.958 11.768 1.00 49.94 93 ILE A O 1
ATOM 769 N N . TRP A 1 94 ? 6.440 -24.360 13.019 1.00 53.25 94 TRP A N 1
ATOM 770 C CA . TRP A 1 94 ? 5.601 -24.299 14.203 1.00 53.25 94 TRP A CA 1
ATOM 771 C C . TRP A 1 94 ? 5.982 -23.018 14.936 1.00 53.25 94 TRP A C 1
ATOM 773 O O . TRP A 1 94 ? 7.002 -22.938 15.611 1.00 53.25 94 TRP A O 1
ATOM 783 N N . CYS A 1 95 ? 5.189 -21.971 14.728 1.00 71.75 95 CYS A N 1
ATOM 784 C CA . CYS A 1 95 ? 5.212 -20.806 15.596 1.00 71.75 95 CYS A CA 1
ATOM 785 C C . CYS A 1 95 ? 4.626 -21.254 16.941 1.00 71.75 95 CYS A C 1
ATOM 787 O O . CYS A 1 95 ? 3.403 -21.285 17.098 1.00 71.75 95 CYS A O 1
ATOM 789 N N . ASP A 1 96 ? 5.491 -21.704 17.852 1.00 51.00 96 ASP A N 1
ATOM 790 C CA . ASP A 1 96 ? 5.122 -22.211 19.176 1.00 51.00 96 ASP A CA 1
ATOM 791 C C . ASP A 1 96 ? 4.448 -21.112 20.010 1.00 51.00 96 ASP A C 1
ATOM 793 O O . ASP A 1 96 ? 5.091 -20.228 20.564 1.00 51.00 96 ASP A O 1
ATOM 797 N N . ASP A 1 97 ? 3.118 -21.104 19.974 1.00 48.78 97 ASP A N 1
ATOM 798 C CA . ASP A 1 97 ? 2.232 -21.274 21.131 1.00 48.78 97 ASP A CA 1
ATOM 799 C C . ASP A 1 97 ? 0.778 -21.198 20.615 1.00 48.78 97 ASP A C 1
ATOM 801 O O . ASP A 1 97 ? 0.282 -20.155 20.187 1.00 48.78 97 ASP A O 1
ATOM 805 N N . HIS A 1 98 ? 0.099 -22.351 20.599 1.00 43.47 98 HIS A N 1
ATOM 806 C CA . HIS A 1 98 ? -1.337 -22.536 20.330 1.00 43.47 98 HIS A CA 1
ATOM 807 C C . HIS A 1 98 ? -1.958 -21.808 19.114 1.00 43.47 98 HIS A C 1
ATOM 809 O O . HIS A 1 98 ? -2.754 -20.887 19.276 1.00 43.47 98 HIS A O 1
ATOM 815 N N . ARG A 1 99 ? -1.756 -22.293 17.879 1.00 39.47 99 ARG A N 1
ATOM 816 C CA . ARG A 1 99 ? -2.621 -21.908 16.737 1.00 39.47 99 ARG A CA 1
ATOM 817 C C . ARG A 1 99 ? -2.937 -23.068 15.796 1.00 39.47 99 ARG A C 1
ATOM 819 O O . ARG A 1 99 ? -2.411 -23.159 14.694 1.00 39.47 99 ARG A O 1
ATOM 826 N N . GLN A 1 100 ? -3.916 -23.886 16.174 1.00 36.84 100 GLN A N 1
ATOM 827 C CA . GLN A 1 100 ? -4.890 -24.303 15.167 1.00 36.84 100 GLN A CA 1
ATOM 828 C C . GLN A 1 100 ? -5.886 -23.153 15.030 1.00 36.84 100 GLN A C 1
ATOM 830 O O . GLN A 1 100 ? -6.808 -23.020 15.830 1.00 36.84 100 GLN A O 1
ATOM 835 N N . ALA A 1 101 ? -5.682 -22.294 14.033 1.00 37.25 101 ALA A N 1
ATOM 836 C CA . ALA A 1 101 ? -6.767 -21.465 13.535 1.00 37.25 101 ALA A CA 1
ATOM 837 C C . ALA A 1 101 ? -7.784 -22.414 12.882 1.00 37.25 101 ALA A C 1
ATOM 839 O O . ALA A 1 101 ? -7.688 -22.729 11.697 1.00 37.25 101 ALA A O 1
ATOM 840 N N . SER A 1 102 ? -8.737 -22.931 13.661 1.00 32.69 102 SER A N 1
ATOM 841 C CA . SER A 1 102 ? -9.977 -23.386 13.054 1.00 32.69 102 SER A CA 1
ATOM 842 C C . SER A 1 102 ? -10.669 -22.146 12.494 1.00 32.69 102 SER A C 1
ATOM 844 O O . SER A 1 102 ? -10.713 -21.088 13.126 1.00 32.69 102 SER A O 1
ATOM 846 N N . TRP A 1 103 ? -11.247 -22.278 11.306 1.00 38.38 103 TRP A N 1
ATOM 847 C CA . TRP A 1 103 ? -12.078 -21.265 10.649 1.00 38.38 103 TRP A CA 1
ATOM 848 C C . TRP A 1 103 ? -13.386 -20.956 11.420 1.00 38.38 103 TRP A C 1
ATOM 850 O O . TRP A 1 103 ? -14.363 -20.501 10.837 1.00 38.38 103 TRP A O 1
ATOM 860 N N . THR A 1 104 ? -13.435 -21.214 12.733 1.00 29.83 104 THR A N 1
ATOM 861 C CA . THR A 1 104 ? -14.617 -21.098 13.600 1.00 29.83 104 THR A CA 1
ATOM 862 C C . THR A 1 104 ? -14.480 -20.018 14.679 1.00 29.83 104 THR A C 1
ATOM 864 O O . THR A 1 104 ? -15.168 -20.078 15.692 1.00 29.83 104 THR A O 1
ATOM 867 N N . GLY A 1 105 ? -13.641 -18.999 14.468 1.00 29.67 105 GLY A N 1
ATOM 868 C CA . GLY A 1 105 ? -13.793 -17.723 15.180 1.00 29.67 105 GLY A CA 1
ATOM 869 C C . GLY A 1 105 ? -13.143 -17.596 16.563 1.00 29.67 105 GLY A C 1
ATOM 870 O O . GLY A 1 105 ? -13.539 -16.707 17.312 1.00 29.67 105 GLY A O 1
ATOM 871 N N . THR A 1 106 ? -12.120 -18.389 16.900 1.00 26.78 106 THR A N 1
ATOM 872 C CA . THR A 1 106 ? -11.334 -18.155 18.128 1.00 26.78 106 THR A CA 1
ATOM 873 C C . THR A 1 106 ? -10.006 -17.474 17.809 1.00 26.78 106 THR A C 1
ATOM 875 O O . THR A 1 106 ? -9.181 -17.975 17.050 1.00 26.78 106 THR A O 1
ATOM 878 N N . VAL A 1 107 ? -9.809 -16.303 18.408 1.00 36.59 107 VAL A N 1
ATOM 879 C CA . VAL A 1 107 ? -8.611 -15.472 18.286 1.00 36.59 107 VAL A CA 1
ATOM 880 C C . VAL A 1 107 ? -7.568 -15.945 19.294 1.00 36.59 107 VAL A C 1
ATOM 882 O O . VAL A 1 107 ? -7.786 -15.792 20.491 1.00 36.59 107 VAL A O 1
ATOM 885 N N . ILE A 1 108 ? -6.428 -16.467 18.835 1.00 29.88 108 ILE A N 1
ATOM 886 C CA . ILE A 1 108 ? -5.259 -16.717 19.693 1.00 29.88 108 ILE A CA 1
ATOM 887 C C . ILE A 1 108 ? -4.078 -15.918 19.135 1.00 29.88 108 ILE A C 1
ATOM 889 O O . ILE A 1 108 ? -3.765 -16.013 17.946 1.00 29.88 108 ILE A O 1
ATOM 893 N N . ARG A 1 109 ? -3.491 -15.059 19.978 1.00 47.09 109 ARG A N 1
ATOM 894 C CA . ARG A 1 109 ? -2.546 -14.000 19.589 1.00 47.09 109 ARG A CA 1
ATOM 895 C C . ARG A 1 109 ? -1.084 -14.345 19.889 1.00 47.09 109 ARG A C 1
ATOM 897 O O . ARG A 1 109 ? -0.827 -15.097 20.823 1.00 47.09 109 ARG A O 1
ATOM 904 N N . PRO A 1 110 ? -0.132 -13.738 19.154 1.00 38.00 110 PRO A N 1
ATOM 905 C CA . PRO A 1 110 ? 1.269 -13.704 19.552 1.00 38.00 110 PRO A CA 1
ATOM 906 C C . PRO A 1 110 ? 1.437 -12.808 20.783 1.00 38.00 110 PRO A C 1
ATOM 908 O O . PRO A 1 110 ? 0.951 -11.680 20.805 1.00 38.00 110 PRO A O 1
ATOM 911 N N . THR A 1 111 ? 2.154 -13.295 21.790 1.00 41.34 111 THR A N 1
ATOM 912 C CA . THR A 1 111 ? 2.570 -12.522 22.972 1.00 41.34 111 THR A CA 1
ATOM 913 C C . THR A 1 111 ? 3.792 -11.638 22.704 1.00 41.34 111 THR A C 1
ATOM 915 O O . THR A 1 111 ? 4.174 -10.858 23.574 1.00 41.34 111 THR A O 1
ATOM 918 N N . ASP A 1 112 ? 4.393 -11.709 21.508 1.00 44.06 112 ASP A N 1
ATOM 919 C CA . ASP A 1 112 ? 5.577 -10.925 21.155 1.00 44.06 112 ASP A CA 1
ATOM 920 C C . ASP A 1 112 ? 5.387 -10.072 19.889 1.00 44.06 112 ASP A C 1
ATOM 922 O O . ASP A 1 112 ? 5.791 -10.426 18.784 1.00 44.06 112 ASP A O 1
ATOM 926 N N . THR A 1 113 ? 4.794 -8.889 20.050 1.00 45.16 113 THR A N 1
ATOM 927 C CA . THR A 1 113 ? 4.685 -7.865 18.992 1.00 45.16 113 THR A CA 1
ATOM 928 C C . THR A 1 113 ? 6.021 -7.166 18.684 1.00 45.16 113 THR A C 1
ATOM 930 O O . THR A 1 113 ? 6.098 -6.358 17.752 1.00 45.16 113 THR A O 1
ATOM 933 N N . ARG A 1 114 ? 7.117 -7.489 19.398 1.00 46.44 114 ARG A N 1
ATOM 934 C CA . ARG A 1 114 ? 8.438 -6.855 19.202 1.00 46.44 114 ARG A CA 1
ATOM 935 C C . ARG A 1 114 ? 9.054 -7.149 17.829 1.00 46.44 114 ARG A C 1
ATOM 937 O O . ARG A 1 114 ? 9.850 -6.344 17.340 1.00 46.44 114 ARG A O 1
ATOM 944 N N . GLY A 1 115 ? 8.675 -8.255 17.178 1.00 43.41 115 GLY A N 1
ATOM 945 C CA . GLY A 1 115 ? 9.179 -8.637 15.851 1.00 43.41 115 GLY A CA 1
ATOM 946 C C . GLY A 1 115 ? 8.780 -7.664 14.733 1.00 43.41 115 GLY A C 1
ATOM 947 O O . GLY A 1 115 ? 9.615 -7.282 13.909 1.00 43.41 115 GLY A O 1
ATOM 948 N N . LEU A 1 116 ? 7.530 -7.198 14.761 1.00 45.25 116 LEU A N 1
ATOM 949 C CA . LEU A 1 116 ? 6.949 -6.239 13.812 1.00 45.25 116 LEU A CA 1
ATOM 950 C C . LEU A 1 116 ? 7.581 -4.849 13.944 1.00 45.25 116 LEU A C 1
ATOM 952 O O . LEU A 1 116 ? 7.934 -4.212 12.948 1.00 45.25 116 LEU A O 1
ATOM 956 N N . HIS A 1 117 ? 7.807 -4.428 15.192 1.00 43.41 117 HIS A N 1
ATOM 957 C CA . HIS A 1 117 ? 8.370 -3.122 15.527 1.00 43.41 117 HIS A CA 1
ATOM 958 C C . HIS A 1 117 ? 9.728 -2.905 14.851 1.00 43.41 117 HIS A C 1
ATOM 960 O O . HIS A 1 117 ? 10.020 -1.842 14.319 1.00 43.41 117 HIS A O 1
ATOM 966 N N . SER A 1 118 ? 10.569 -3.935 14.803 1.00 39.59 118 SER A N 1
ATOM 967 C CA . SER A 1 118 ? 11.952 -3.768 14.370 1.00 39.59 118 SER A CA 1
ATOM 968 C C . SER A 1 118 ? 12.166 -3.973 12.854 1.00 39.59 118 SER A C 1
ATOM 970 O O . SER A 1 118 ? 13.193 -3.548 12.325 1.00 39.59 118 SER A O 1
ATOM 972 N N . LEU A 1 119 ? 11.207 -4.554 12.117 1.00 42.50 119 LEU A N 1
ATOM 973 C CA . LEU A 1 119 ? 11.242 -4.591 10.644 1.00 42.50 119 LEU A CA 1
ATOM 974 C C . LEU A 1 119 ? 10.770 -3.258 10.036 1.00 42.50 119 LEU A C 1
ATOM 976 O O . LEU A 1 119 ? 11.433 -2.715 9.157 1.00 42.50 119 LEU A O 1
ATOM 980 N N . VAL A 1 120 ? 9.693 -2.678 10.572 1.00 46.88 120 VAL A N 1
ATOM 981 C CA . VAL A 1 120 ? 9.209 -1.352 10.152 1.00 46.88 120 VAL A CA 1
ATOM 982 C C . VAL A 1 120 ? 10.194 -0.251 10.577 1.00 46.88 120 VAL A C 1
ATOM 984 O O . VAL A 1 120 ? 10.509 0.634 9.781 1.00 46.88 120 VAL A O 1
ATOM 987 N N . MET A 1 121 ? 10.806 -0.353 11.767 1.00 40.28 121 MET A N 1
ATOM 988 C CA . MET A 1 121 ? 11.849 0.598 12.189 1.00 40.28 121 MET A CA 1
ATOM 989 C C . MET A 1 121 ? 13.152 0.495 11.387 1.00 40.28 121 MET A C 1
ATOM 991 O O . MET A 1 121 ? 13.790 1.519 11.153 1.00 40.28 121 MET A O 1
ATOM 995 N N . SER A 1 122 ? 13.523 -0.692 10.892 1.00 40.75 122 SER A N 1
ATOM 996 C CA . SER A 1 122 ? 14.660 -0.844 9.965 1.00 40.75 122 SER A CA 1
ATOM 997 C C . SER A 1 122 ? 14.462 -0.064 8.660 1.00 40.75 122 SER A C 1
ATOM 999 O O . SER A 1 122 ? 15.439 0.220 7.971 1.00 40.75 122 SER A O 1
ATOM 1001 N N . MET A 1 123 ? 13.218 0.257 8.304 1.00 42.09 123 MET A N 1
ATOM 1002 C CA . MET A 1 123 ? 12.863 0.906 7.044 1.00 42.09 123 MET A CA 1
ATOM 1003 C C . MET A 1 123 ? 12.562 2.399 7.224 1.00 42.09 123 MET A C 1
ATOM 1005 O O . MET A 1 123 ? 12.819 3.181 6.316 1.00 42.09 123 MET A O 1
ATOM 1009 N N . SER A 1 124 ? 12.104 2.803 8.412 1.00 41.91 124 SER A N 1
ATOM 1010 C CA . SER A 1 124 ? 11.889 4.205 8.802 1.00 41.91 124 SER A CA 1
ATOM 1011 C C . SER A 1 124 ? 13.197 4.982 9.063 1.00 41.91 124 SER A C 1
ATOM 1013 O O . SER A 1 124 ? 13.230 6.203 8.935 1.00 41.91 124 SER A O 1
ATOM 1015 N N . GLN A 1 125 ? 14.312 4.306 9.370 1.00 40.16 125 GLN A N 1
ATOM 1016 C CA . GLN A 1 125 ? 15.588 4.971 9.697 1.00 40.16 125 GLN A CA 1
ATOM 1017 C C . GLN A 1 125 ? 16.419 5.438 8.482 1.00 40.16 125 GLN A C 1
ATOM 1019 O O . GLN A 1 125 ? 17.460 6.076 8.660 1.00 40.16 125 GLN A O 1
ATOM 1024 N N . ALA A 1 126 ? 15.973 5.186 7.248 1.00 38.38 126 ALA A N 1
ATOM 1025 C CA . ALA A 1 126 ? 16.662 5.626 6.036 1.00 38.38 126 ALA A CA 1
ATOM 1026 C C . ALA A 1 126 ? 16.235 7.047 5.608 1.00 38.38 126 ALA A C 1
ATOM 1028 O O . ALA A 1 126 ? 15.509 7.221 4.639 1.00 38.38 126 ALA A O 1
ATOM 1029 N N . GLY A 1 127 ? 16.743 8.066 6.310 1.00 36.53 127 GLY A N 1
ATOM 1030 C CA . GLY A 1 127 ? 16.846 9.438 5.792 1.00 36.53 127 GLY A CA 1
ATOM 1031 C C . GLY A 1 127 ? 15.628 10.347 6.001 1.00 36.53 127 GLY A C 1
ATOM 1032 O O . GLY A 1 127 ? 14.553 10.141 5.454 1.00 36.53 127 GLY A O 1
ATOM 1033 N N . LYS A 1 128 ? 15.841 11.430 6.756 1.00 39.16 128 LYS A N 1
ATOM 1034 C CA . LYS A 1 128 ? 14.936 12.583 6.849 1.00 39.16 128 LYS A CA 1
ATOM 1035 C C . LYS A 1 128 ? 14.972 13.382 5.537 1.00 39.16 128 LYS A C 1
ATOM 1037 O O . LYS A 1 128 ? 15.916 14.139 5.342 1.00 39.16 128 LYS A O 1
ATOM 1042 N N . GLU A 1 129 ? 13.940 13.298 4.704 1.00 36.75 129 GLU A N 1
ATOM 1043 C CA . GLU A 1 129 ? 13.529 14.414 3.837 1.00 36.75 129 GLU A CA 1
ATOM 1044 C C . GLU A 1 129 ? 12.004 14.602 3.952 1.00 36.75 129 GLU A C 1
ATOM 1046 O O . GLU A 1 129 ? 11.268 13.611 3.973 1.00 36.75 129 GLU A O 1
ATOM 1051 N N . PRO A 1 130 ? 11.515 15.846 4.104 1.00 49.50 130 PRO A N 1
ATOM 1052 C CA . PRO A 1 130 ? 10.095 16.137 4.141 1.00 49.50 130 PRO A CA 1
ATOM 1053 C C . PRO A 1 130 ? 9.613 16.364 2.709 1.00 49.50 130 PRO A C 1
ATOM 1055 O O . PRO A 1 130 ? 10.043 17.320 2.080 1.00 49.50 130 PRO A O 1
ATOM 1058 N N . GLU A 1 131 ? 8.764 15.473 2.203 1.00 45.31 131 GLU A N 1
ATOM 1059 C CA . GLU A 1 131 ? 7.571 15.788 1.401 1.00 45.31 131 GLU A CA 1
ATOM 1060 C C . GLU A 1 131 ? 6.936 14.477 0.886 1.00 45.31 131 GLU A C 1
ATOM 1062 O O . GLU A 1 131 ? 7.508 13.731 0.100 1.00 45.31 131 GLU A O 1
ATOM 1067 N N . ASP A 1 132 ? 5.727 14.200 1.384 1.00 45.25 132 ASP A N 1
ATOM 1068 C CA . ASP A 1 132 ? 4.677 13.412 0.720 1.00 45.25 132 ASP A CA 1
ATOM 1069 C C . ASP A 1 132 ? 4.873 11.889 0.508 1.00 45.25 132 ASP A C 1
ATOM 1071 O O . ASP A 1 132 ? 4.528 11.317 -0.533 1.00 45.25 132 ASP A O 1
ATOM 1075 N N . HIS A 1 133 ? 5.384 11.172 1.516 1.00 51.16 133 HIS A N 1
ATOM 1076 C CA . HIS A 1 133 ? 5.519 9.706 1.468 1.00 51.16 133 HIS A CA 1
ATOM 1077 C C . HIS A 1 133 ? 4.733 8.968 2.566 1.00 51.16 133 HIS A C 1
ATOM 1079 O O . HIS A 1 133 ? 5.284 8.205 3.356 1.00 51.16 133 HIS A O 1
ATOM 1085 N N . HIS A 1 134 ? 3.403 9.090 2.521 1.00 60.22 134 HIS A N 1
ATOM 1086 C CA . HIS A 1 134 ? 2.411 8.343 3.325 1.00 60.22 134 HIS A CA 1
ATOM 1087 C C . HIS A 1 134 ? 2.326 6.824 3.012 1.00 60.22 134 HIS A C 1
ATOM 1089 O O . HIS A 1 134 ? 1.330 6.143 3.287 1.00 60.22 134 HIS A O 1
ATOM 1095 N N . PHE A 1 135 ? 3.358 6.241 2.394 1.00 60.62 135 PHE A N 1
ATOM 1096 C CA . PHE A 1 135 ? 3.330 4.853 1.913 1.00 60.62 135 PHE A CA 1
ATOM 1097 C C . PHE A 1 135 ? 3.330 3.807 3.036 1.00 60.62 135 PHE A C 1
ATOM 1099 O O . PHE A 1 135 ? 2.916 2.673 2.792 1.00 60.62 135 PHE A O 1
ATOM 1106 N N . HIS A 1 136 ? 3.734 4.191 4.248 1.00 78.31 136 HIS A N 1
ATOM 1107 C CA . HIS A 1 136 ? 3.872 3.307 5.411 1.00 78.31 136 HIS A CA 1
ATOM 1108 C C . HIS A 1 136 ? 2.660 3.303 6.344 1.00 78.31 136 HIS A C 1
ATOM 1110 O O . HIS A 1 136 ? 2.691 2.670 7.396 1.00 78.31 136 HIS A O 1
ATOM 1116 N N . GLU A 1 137 ? 1.598 4.019 5.988 1.00 92.31 137 GLU A N 1
ATOM 1117 C CA . GLU A 1 137 ? 0.494 4.199 6.916 1.00 92.31 137 GLU A CA 1
ATOM 1118 C C . GLU A 1 137 ? -0.463 3.016 6.906 1.00 92.31 137 GLU A C 1
ATOM 1120 O O . GLU A 1 137 ? -0.935 2.578 5.847 1.00 92.31 137 GLU A O 1
ATOM 1125 N N . CYS A 1 138 ? -0.806 2.560 8.100 1.00 96.19 138 CYS A N 1
ATOM 1126 C CA . CYS A 1 138 ? -1.891 1.633 8.342 1.00 96.19 138 CYS A CA 1
ATOM 1127 C C . CYS A 1 138 ? -3.189 2.416 8.521 1.00 96.19 138 CYS A C 1
ATOM 1129 O O . CYS A 1 138 ? -3.193 3.488 9.119 1.00 96.19 138 CYS A O 1
ATOM 1131 N N . ALA A 1 139 ? -4.293 1.881 8.001 1.00 96.81 139 ALA A N 1
ATOM 1132 C CA . ALA A 1 139 ? -5.613 2.435 8.287 1.00 96.81 139 ALA A CA 1
ATOM 1133 C C . ALA A 1 139 ? -6.124 1.799 9.586 1.00 96.81 139 ALA A C 1
ATOM 1135 O O . ALA A 1 139 ? -6.291 0.582 9.640 1.00 96.81 139 ALA A O 1
ATOM 1136 N N . VAL A 1 140 ? -6.354 2.602 10.616 1.00 97.06 140 VAL A N 1
ATOM 1137 C CA . VAL A 1 140 ? -6.781 2.162 11.947 1.00 97.06 140 VAL A CA 1
ATOM 1138 C C . VAL A 1 140 ? -8.217 2.604 12.167 1.00 97.06 140 VAL A C 1
ATOM 1140 O O . VAL A 1 140 ? -8.531 3.786 12.018 1.00 97.06 140 VAL A O 1
ATOM 1143 N N . SER A 1 141 ? -9.095 1.660 12.502 1.00 95.81 141 SER A N 1
ATOM 1144 C CA . SER A 1 141 ? -10.466 1.971 12.898 1.00 95.81 141 SER A CA 1
ATOM 1145 C C . SER A 1 141 ? -10.693 1.637 14.362 1.00 95.81 141 SER A C 1
ATOM 1147 O O . SER A 1 141 ? -10.722 0.462 14.735 1.00 95.81 141 SER A O 1
ATOM 1149 N N . ASP A 1 142 ? -10.905 2.679 15.165 1.00 94.00 142 ASP A N 1
ATOM 1150 C CA . ASP A 1 142 ? -11.169 2.536 16.597 1.00 94.00 142 ASP A CA 1
ATOM 1151 C C . ASP A 1 142 ? -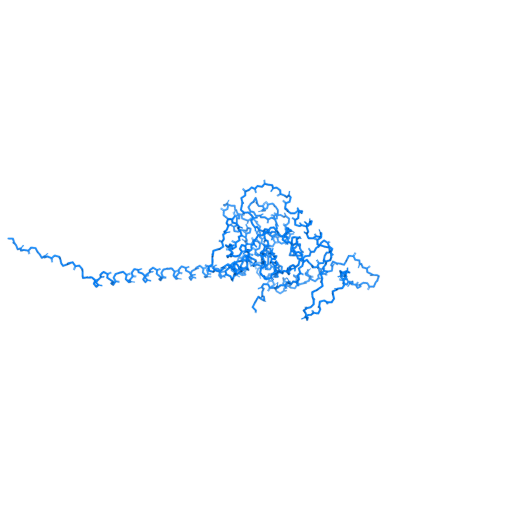12.576 1.976 16.864 1.00 94.00 142 ASP A C 1
ATOM 1153 O O . ASP A 1 142 ? -12.781 1.241 17.825 1.00 94.00 142 ASP A O 1
ATOM 1157 N N . ASP A 1 143 ? -13.543 2.263 15.985 1.00 92.38 143 ASP A N 1
ATOM 1158 C CA . ASP A 1 143 ? -14.927 1.787 16.121 1.00 92.38 143 ASP A CA 1
ATOM 1159 C C . ASP A 1 143 ? -15.044 0.270 15.925 1.00 92.38 143 ASP A C 1
ATOM 1161 O O . ASP A 1 143 ? -15.804 -0.406 16.621 1.00 92.38 143 ASP A O 1
ATOM 1165 N N . TYR A 1 144 ? -14.297 -0.267 14.959 1.00 95.50 144 TYR A N 1
ATOM 1166 C CA . TYR A 1 144 ? -14.347 -1.680 14.579 1.00 95.50 144 TYR A CA 1
ATOM 1167 C C . TYR A 1 144 ? -13.140 -2.482 15.089 1.00 95.50 144 TYR A C 1
ATOM 1169 O O . TYR A 1 144 ? -13.055 -3.680 14.823 1.00 95.50 144 TYR A O 1
ATOM 1177 N N . HIS A 1 145 ? -12.227 -1.840 15.825 1.00 96.44 145 HIS A N 1
ATOM 1178 C CA . HIS A 1 145 ? -11.009 -2.424 16.390 1.00 96.44 145 HIS A CA 1
ATOM 1179 C C . HIS A 1 145 ? -10.187 -3.227 15.368 1.00 96.44 145 HIS A C 1
ATOM 1181 O O . HIS A 1 145 ? -9.822 -4.382 15.611 1.00 96.44 145 HIS A O 1
ATOM 1187 N N . PHE A 1 146 ? -9.893 -2.627 14.209 1.00 97.88 146 PHE A N 1
ATOM 1188 C CA . PHE A 1 146 ? -9.036 -3.247 13.196 1.00 97.88 146 PHE A CA 1
ATOM 1189 C C . PHE A 1 146 ? -7.912 -2.329 12.716 1.00 97.88 146 PHE A C 1
ATOM 1191 O O . PHE A 1 146 ? -7.998 -1.102 12.784 1.00 97.88 146 PHE A O 1
ATOM 1198 N N . ILE A 1 147 ? -6.884 -2.959 12.150 1.00 97.88 147 ILE A N 1
ATOM 1199 C CA . ILE A 1 147 ? -5.773 -2.329 11.446 1.00 97.88 147 ILE A CA 1
ATOM 1200 C C . ILE A 1 147 ? -5.694 -2.930 10.041 1.00 97.88 147 ILE A C 1
ATOM 1202 O O . ILE A 1 147 ? -5.507 -4.134 9.874 1.00 97.88 147 ILE A O 1
ATOM 1206 N N . PHE A 1 148 ? -5.801 -2.090 9.017 1.00 97.81 148 PHE A N 1
ATOM 1207 C CA . PHE A 1 148 ? -5.501 -2.474 7.644 1.00 97.81 148 PHE A CA 1
ATOM 1208 C C . PHE A 1 148 ? -4.030 -2.195 7.324 1.00 97.81 148 PHE A C 1
ATOM 1210 O O . PHE A 1 148 ? -3.615 -1.038 7.198 1.00 97.81 148 PHE A O 1
ATOM 1217 N N . LEU A 1 149 ? -3.261 -3.269 7.141 1.00 97.19 149 LEU A N 1
ATOM 1218 C CA . LEU A 1 149 ? -1.865 -3.237 6.722 1.00 97.19 149 LEU A CA 1
ATOM 1219 C C . LEU A 1 149 ? -1.767 -3.209 5.190 1.00 97.19 149 LEU A C 1
ATOM 1221 O O . LEU A 1 149 ? -2.140 -4.169 4.510 1.00 97.19 149 LEU A O 1
ATOM 1225 N N . HIS A 1 150 ? -1.218 -2.135 4.623 1.00 96.19 150 HIS A N 1
ATOM 1226 C CA . HIS A 1 150 ? -1.053 -1.999 3.175 1.00 96.19 150 HIS A CA 1
ATOM 1227 C C . HIS A 1 150 ? 0.222 -2.689 2.670 1.00 96.19 150 HIS A C 1
ATOM 1229 O O . HIS A 1 150 ? 1.327 -2.196 2.878 1.00 96.19 150 HIS A O 1
ATOM 1235 N N . VAL A 1 151 ? 0.065 -3.767 1.896 1.00 96.00 151 VAL A N 1
ATOM 1236 C CA . VAL A 1 151 ? 1.152 -4.327 1.078 1.00 96.00 151 VAL A CA 1
ATOM 1237 C C . VAL A 1 151 ? 1.251 -3.555 -0.246 1.00 96.00 151 VAL A C 1
ATOM 1239 O O . VAL A 1 151 ? 0.283 -3.541 -1.018 1.00 96.00 151 VAL A O 1
ATOM 1242 N N . PRO A 1 152 ? 2.399 -2.925 -0.566 1.00 94.75 152 PRO A N 1
ATOM 1243 C CA . PRO A 1 152 ? 2.534 -2.121 -1.773 1.00 94.75 152 PRO A CA 1
ATOM 1244 C C . PRO A 1 152 ? 2.186 -2.897 -3.043 1.00 94.75 152 PRO A C 1
ATOM 1246 O O . PRO A 1 152 ? 2.631 -4.030 -3.232 1.00 94.75 152 PRO A O 1
ATOM 1249 N N . ARG A 1 153 ? 1.437 -2.239 -3.940 1.00 94.69 153 ARG A N 1
ATOM 1250 C CA . ARG A 1 153 ? 0.985 -2.771 -5.245 1.00 94.69 153 ARG A CA 1
ATOM 1251 C C . ARG A 1 153 ? 0.023 -3.969 -5.160 1.00 94.69 153 ARG A C 1
ATOM 1253 O O . ARG A 1 153 ? -0.225 -4.627 -6.172 1.00 94.69 153 ARG A O 1
ATOM 1260 N N . SER A 1 154 ? -0.594 -4.168 -3.996 1.00 96.62 154 SER A N 1
ATOM 1261 C CA . SER A 1 154 ? -1.660 -5.154 -3.762 1.00 96.62 154 SER A CA 1
ATOM 1262 C C . SER A 1 154 ? -3.030 -4.493 -3.553 1.00 96.62 154 SER A C 1
ATOM 1264 O O . SER A 1 154 ? -3.856 -4.975 -2.790 1.00 96.62 154 SER A O 1
ATOM 1266 N N . GLY A 1 155 ? -3.280 -3.363 -4.228 1.00 95.00 155 GLY A N 1
ATOM 1267 C CA . GLY A 1 155 ? -4.581 -2.680 -4.207 1.00 95.00 155 GLY A CA 1
ATOM 1268 C C . GLY A 1 155 ? -4.870 -1.869 -2.941 1.00 95.00 155 GLY A C 1
ATOM 1269 O O . GLY A 1 155 ? -5.990 -1.394 -2.768 1.00 95.00 155 GLY A O 1
ATOM 1270 N N . GLY A 1 156 ? -3.888 -1.656 -2.060 1.00 93.69 156 GLY A N 1
ATOM 1271 C CA . GLY A 1 156 ? -4.167 -0.998 -0.785 1.00 93.69 156 GLY A CA 1
ATOM 1272 C C . GLY A 1 156 ? -4.587 0.466 -0.892 1.00 93.69 156 GLY A C 1
ATOM 1273 O O . GLY A 1 156 ? -5.358 0.899 -0.049 1.00 93.69 156 GLY A O 1
ATOM 1274 N N . THR A 1 157 ? -4.208 1.215 -1.937 1.00 92.38 157 THR A N 1
ATOM 1275 C CA . THR A 1 157 ? -4.797 2.548 -2.190 1.00 92.38 157 THR A CA 1
ATOM 1276 C C . THR A 1 157 ? -6.311 2.453 -2.384 1.00 92.38 157 THR A C 1
ATOM 1278 O O . THR A 1 157 ? -7.051 3.204 -1.758 1.00 92.38 157 THR A O 1
ATOM 1281 N N . THR A 1 158 ? -6.783 1.489 -3.180 1.00 94.06 158 THR A N 1
ATOM 1282 C CA . THR A 1 158 ? -8.215 1.252 -3.409 1.00 94.06 158 THR A CA 1
ATOM 1283 C C . THR A 1 158 ? -8.933 0.883 -2.115 1.00 94.06 158 THR A C 1
ATOM 1285 O O . THR A 1 158 ? -9.963 1.478 -1.809 1.00 94.06 158 THR A O 1
ATOM 1288 N N . ILE A 1 159 ? -8.367 -0.034 -1.320 1.00 95.62 159 ILE A N 1
ATOM 1289 C CA . ILE A 1 159 ? -8.928 -0.412 -0.012 1.00 95.62 159 ILE A CA 1
ATOM 1290 C C . ILE A 1 159 ? -8.974 0.791 0.934 1.00 95.62 159 ILE A C 1
ATOM 1292 O O . ILE A 1 159 ? -10.009 1.057 1.532 1.00 95.62 159 ILE A O 1
ATOM 1296 N N . LYS A 1 160 ? -7.893 1.573 1.034 1.00 94.00 160 LYS A N 1
ATOM 1297 C CA . LYS A 1 160 ? -7.850 2.795 1.850 1.00 94.00 160 LYS A CA 1
ATOM 1298 C C . LYS A 1 160 ? -8.935 3.785 1.425 1.00 94.00 160 LYS A C 1
ATOM 1300 O O . LYS A 1 160 ? -9.636 4.317 2.276 1.00 94.00 160 LYS A O 1
ATOM 1305 N N . THR A 1 161 ? -9.115 4.011 0.123 1.00 91.94 161 THR A N 1
ATOM 1306 C CA . THR A 1 161 ? -10.189 4.869 -0.397 1.00 91.94 161 THR A CA 1
ATOM 1307 C C . THR A 1 161 ? -11.575 4.312 -0.076 1.00 91.94 161 THR A C 1
ATOM 1309 O O . THR A 1 161 ? -12.464 5.086 0.274 1.00 91.94 161 THR A O 1
ATOM 1312 N N . LEU A 1 162 ? -11.771 2.994 -0.171 1.00 92.81 162 LEU A N 1
ATOM 1313 C CA . LEU A 1 162 ? -13.021 2.337 0.209 1.00 92.81 162 LEU A CA 1
ATOM 1314 C C . LEU A 1 162 ? -13.319 2.543 1.699 1.00 92.81 162 LEU A C 1
ATOM 1316 O O . LEU A 1 162 ? -14.420 2.970 2.033 1.00 92.81 162 LEU A O 1
ATOM 1320 N N . LEU A 1 163 ? -12.333 2.325 2.574 1.00 93.81 163 LEU A N 1
ATOM 1321 C CA . LEU A 1 163 ? -12.452 2.557 4.015 1.00 93.81 163 LEU A CA 1
ATOM 1322 C C . LEU A 1 163 ? -12.772 4.026 4.318 1.00 93.81 163 LEU A C 1
ATOM 1324 O O . LEU A 1 163 ? -13.732 4.295 5.033 1.00 93.81 163 LEU A O 1
ATOM 1328 N N . LYS A 1 164 ? -12.048 4.978 3.708 1.00 92.62 164 LYS A N 1
ATOM 1329 C CA . LYS A 1 164 ? -12.332 6.421 3.832 1.00 92.62 164 LYS A CA 1
ATOM 1330 C C . LYS A 1 164 ? -13.786 6.733 3.463 1.00 92.62 164 LYS A C 1
ATOM 1332 O O . LYS A 1 164 ? -14.489 7.386 4.226 1.00 92.62 164 LYS A O 1
ATOM 1337 N N . LYS A 1 165 ? -14.257 6.241 2.312 1.00 89.44 165 LYS A N 1
ATOM 1338 C CA . LYS A 1 165 ? -15.632 6.475 1.836 1.00 89.44 165 LYS A CA 1
ATOM 1339 C C . LYS A 1 165 ? -16.693 5.805 2.709 1.00 89.44 165 LYS A C 1
ATOM 1341 O O . LYS A 1 165 ? -17.761 6.376 2.885 1.00 89.44 165 LYS A O 1
ATOM 1346 N N . GLY A 1 166 ? -16.420 4.601 3.208 1.00 90.62 166 GLY A N 1
ATOM 1347 C CA . GLY A 1 166 ? -17.367 3.827 4.008 1.00 90.62 166 GLY A CA 1
ATOM 1348 C C . GLY A 1 166 ? -17.452 4.265 5.470 1.00 90.62 166 GLY A C 1
ATOM 1349 O O . GLY A 1 166 ? -18.486 4.051 6.093 1.00 90.62 166 GLY A O 1
ATOM 1350 N N . MET A 1 167 ? -16.388 4.863 6.019 1.00 91.06 167 MET A N 1
ATOM 1351 C CA . MET A 1 167 ? -16.274 5.149 7.458 1.00 91.06 167 MET A CA 1
ATOM 1352 C C . MET A 1 167 ? -16.235 6.637 7.811 1.00 91.06 167 MET A C 1
ATOM 1354 O O . MET A 1 167 ? -16.522 6.982 8.955 1.00 91.06 167 MET A O 1
ATOM 1358 N N . CYS A 1 168 ? -15.913 7.529 6.869 1.00 88.94 168 CYS A N 1
ATOM 1359 C CA . CYS A 1 168 ? -16.049 8.967 7.089 1.00 88.94 168 CYS A CA 1
ATOM 1360 C C . CYS A 1 168 ? -17.428 9.422 6.595 1.00 88.94 168 CYS A C 1
ATOM 1362 O O . CYS A 1 168 ? -17.613 9.591 5.389 1.00 88.94 168 CYS A O 1
ATOM 1364 N N . ASP A 1 169 ? -18.381 9.606 7.515 1.00 74.44 169 ASP A N 1
ATOM 1365 C CA . ASP A 1 169 ? -19.796 9.954 7.283 1.00 74.44 169 ASP A CA 1
ATOM 1366 C C . ASP A 1 169 ? -20.011 11.068 6.231 1.00 74.44 169 ASP A C 1
ATOM 1368 O O . ASP A 1 169 ? -20.082 12.251 6.550 1.00 74.44 169 ASP A O 1
ATOM 1372 N N . GLY A 1 170 ? -20.128 10.706 4.950 1.00 67.19 170 GLY A N 1
ATOM 1373 C CA . GLY A 1 170 ? -20.350 11.674 3.867 1.00 67.19 170 GLY A CA 1
ATOM 1374 C C . GLY A 1 170 ? -19.095 12.388 3.344 1.00 67.19 170 GLY A C 1
ATOM 1375 O O . GLY A 1 170 ? -19.221 13.340 2.577 1.00 67.19 170 GLY A O 1
ATOM 1376 N N . GLY A 1 171 ? -17.893 11.907 3.678 1.00 62.12 171 GLY A N 1
ATOM 1377 C CA . GLY A 1 171 ? -16.681 12.197 2.906 1.00 62.12 171 GLY A CA 1
ATOM 1378 C C . GLY A 1 171 ? -15.749 13.296 3.422 1.00 62.12 171 GLY A C 1
ATOM 1379 O O . GLY A 1 171 ? -14.829 13.661 2.693 1.00 62.12 171 GLY A O 1
ATOM 1380 N N . SER A 1 172 ? -15.899 13.800 4.651 1.00 80.62 172 SER A N 1
ATOM 1381 C CA . SER A 1 172 ? -14.903 14.717 5.233 1.00 80.62 172 SER A CA 1
ATOM 1382 C C . SER A 1 172 ? -13.729 13.953 5.867 1.00 80.62 172 SER A C 1
ATOM 1384 O O . SER A 1 172 ? -13.553 13.919 7.088 1.00 80.62 172 SER A O 1
ATOM 1386 N N . PHE A 1 173 ? -12.918 13.303 5.029 1.00 84.25 173 PHE A N 1
ATOM 1387 C CA . PHE A 1 173 ? -11.577 12.886 5.439 1.00 84.25 173 PHE A CA 1
ATOM 1388 C C . PHE A 1 173 ? -10.656 14.109 5.383 1.00 84.25 173 PHE A C 1
ATOM 1390 O O . PHE A 1 173 ? -10.514 14.732 4.331 1.00 84.25 173 PHE A O 1
ATOM 1397 N N . ASP A 1 174 ? -10.061 14.472 6.515 1.00 84.75 174 ASP A N 1
ATOM 1398 C CA . ASP A 1 174 ? -9.091 15.558 6.591 1.00 84.75 174 ASP A CA 1
ATOM 1399 C C . ASP A 1 174 ? -7.717 14.997 6.213 1.00 84.75 174 ASP A C 1
ATOM 1401 O O . ASP A 1 174 ? -7.059 14.352 7.029 1.00 84.75 174 ASP A O 1
ATOM 1405 N N . GLU A 1 175 ? -7.289 15.218 4.966 1.00 85.12 175 GLU A N 1
ATOM 1406 C CA . GLU A 1 175 ? -5.982 14.752 4.481 1.00 85.12 175 GLU A CA 1
ATOM 1407 C C . GLU A 1 175 ? -4.816 15.367 5.276 1.00 85.12 175 GLU A C 1
ATOM 1409 O O . GLU A 1 175 ? -3.783 14.725 5.416 1.00 85.12 175 GLU A O 1
ATOM 1414 N N . SER A 1 176 ? -4.980 16.557 5.873 1.00 82.62 176 SER A N 1
ATOM 1415 C CA . SER A 1 176 ? -3.919 17.181 6.682 1.00 82.62 176 SER A CA 1
ATOM 1416 C C . SER A 1 176 ? -3.727 16.498 8.037 1.00 82.62 176 SER A C 1
ATOM 1418 O O . SER A 1 176 ? -2.621 16.463 8.571 1.00 82.62 176 SER A O 1
ATOM 1420 N N . LYS A 1 177 ? -4.806 15.932 8.586 1.00 81.50 177 LYS A N 1
ATOM 1421 C CA . LYS A 1 177 ? -4.803 15.182 9.852 1.00 81.50 177 LYS A CA 1
ATOM 1422 C C . LYS A 1 177 ? -4.812 13.678 9.653 1.00 81.50 177 LYS A C 1
ATOM 1424 O O . LYS A 1 177 ? -4.872 12.944 10.640 1.00 81.50 177 LYS A O 1
ATOM 1429 N N . LEU A 1 178 ? -4.857 13.233 8.400 1.00 85.94 178 LEU A N 1
ATOM 1430 C CA . LEU A 1 178 ? -4.931 11.834 8.020 1.00 85.94 178 LEU A CA 1
ATOM 1431 C C . LEU A 1 178 ? -6.030 11.069 8.787 1.00 85.94 178 LEU A C 1
ATOM 1433 O O . LEU A 1 178 ? -5.857 9.921 9.195 1.00 85.94 178 LEU A O 1
ATOM 1437 N N . SER A 1 179 ? -7.177 11.710 9.017 1.00 88.19 179 SER A N 1
ATOM 1438 C CA . SER A 1 179 ? -8.273 11.141 9.808 1.00 88.19 179 SER A CA 1
ATOM 1439 C C . SER A 1 179 ? -9.642 11.617 9.334 1.00 88.19 179 SER A C 1
ATOM 1441 O O . SER A 1 179 ? -9.785 12.700 8.765 1.00 88.19 179 SER A O 1
ATOM 1443 N N . CYS A 1 180 ? -10.678 10.802 9.560 1.00 86.50 180 CYS A N 1
ATOM 1444 C CA . CYS A 1 180 ? -12.046 11.310 9.479 1.00 86.50 180 CYS A CA 1
ATOM 1445 C C . CYS A 1 180 ? -12.235 12.414 10.528 1.00 86.50 180 CYS A C 1
ATOM 1447 O O . CYS A 1 180 ? -11.645 12.348 11.610 1.00 86.50 180 CYS A O 1
ATOM 1449 N N . SER A 1 181 ? -13.099 13.391 10.234 1.00 80.56 181 SER A N 1
ATOM 1450 C CA . SER A 1 181 ? -13.518 14.382 11.230 1.00 80.56 181 SER A CA 1
ATOM 1451 C C . SER A 1 181 ? -13.959 13.699 12.528 1.00 80.56 181 SER A C 1
ATOM 1453 O O . SER A 1 181 ? -14.635 12.667 12.495 1.00 80.56 181 SER A O 1
ATOM 1455 N N . GLU A 1 182 ? -13.555 14.263 13.666 1.00 76.31 182 GLU A N 1
ATOM 1456 C CA . GLU A 1 182 ? -13.974 13.754 14.967 1.00 76.31 182 GLU A CA 1
ATOM 1457 C C . GLU A 1 182 ? -15.501 13.725 15.039 1.00 76.31 182 GLU A C 1
ATOM 1459 O O . GLU A 1 182 ? -16.188 14.678 14.664 1.00 76.31 182 GLU A O 1
ATOM 1464 N N . THR A 1 183 ? -16.039 12.608 15.518 1.00 69.31 183 THR A N 1
ATOM 1465 C CA . THR A 1 183 ? -17.464 12.528 15.843 1.00 69.31 183 THR A CA 1
ATOM 1466 C C . THR A 1 183 ? -17.780 13.463 17.012 1.00 69.31 183 THR A C 1
ATOM 1468 O O . THR A 1 183 ? -16.886 13.875 17.749 1.00 69.31 183 THR A O 1
ATOM 1471 N N . ALA A 1 184 ? -19.062 13.754 17.260 1.00 63.94 184 ALA A N 1
ATOM 1472 C CA . ALA A 1 184 ? -19.494 14.577 18.400 1.00 63.94 184 ALA A CA 1
ATOM 1473 C C . ALA A 1 184 ? -19.006 14.064 19.781 1.00 63.94 184 ALA A C 1
ATOM 1475 O O . ALA A 1 184 ? -19.098 14.787 20.768 1.00 63.94 184 ALA A O 1
ATOM 1476 N N . GLY A 1 185 ? -18.479 12.833 19.856 1.00 70.56 185 GLY A N 1
ATOM 1477 C CA . GLY A 1 185 ? -17.839 12.256 21.040 1.00 70.56 185 GLY A CA 1
ATOM 1478 C C . GLY A 1 185 ? -16.304 12.323 21.064 1.00 70.56 185 GLY A C 1
ATOM 1479 O O . GLY A 1 185 ? -15.706 11.645 21.894 1.00 70.56 185 GLY A O 1
ATOM 1480 N N . GLY A 1 186 ? -15.658 13.056 20.149 1.00 73.62 186 GLY A N 1
ATOM 1481 C CA . GLY A 1 186 ? -14.195 13.210 20.088 1.00 73.62 186 GLY A CA 1
ATOM 1482 C C . GLY A 1 186 ? -13.428 11.948 19.672 1.00 73.62 186 GLY A C 1
ATOM 1483 O O . GLY A 1 186 ? -12.203 11.918 19.739 1.00 73.62 186 GLY A O 1
ATOM 1484 N N . LYS A 1 187 ? -14.122 10.880 19.258 1.00 73.94 187 LYS A N 1
ATOM 1485 C CA . LYS A 1 187 ? -13.487 9.638 18.794 1.00 73.94 187 LYS A CA 1
ATOM 1486 C C . LYS A 1 187 ? -13.293 9.664 17.280 1.00 73.94 187 LYS A C 1
ATOM 1488 O O . LYS A 1 187 ? -14.207 10.046 16.539 1.00 73.94 187 LYS A O 1
ATOM 1493 N N . ARG A 1 188 ? -12.106 9.235 16.838 1.00 78.31 188 ARG A N 1
ATOM 1494 C CA . ARG A 1 188 ? -11.718 9.105 15.426 1.00 78.31 188 ARG A CA 1
ATOM 1495 C C . ARG A 1 188 ? -12.191 7.747 14.900 1.00 78.31 188 ARG A C 1
ATOM 1497 O O . ARG A 1 188 ? -11.685 6.719 15.320 1.00 78.31 188 ARG A O 1
ATOM 1504 N N . ARG A 1 189 ? -13.137 7.725 13.958 1.00 86.94 189 ARG A N 1
ATOM 1505 C CA . ARG A 1 189 ? -13.681 6.455 13.423 1.00 86.94 189 ARG A CA 1
ATOM 1506 C C . ARG A 1 189 ? -12.667 5.682 12.578 1.00 86.94 189 ARG A C 1
ATOM 1508 O O . ARG A 1 189 ? -12.584 4.457 12.657 1.00 86.94 189 ARG A O 1
ATOM 1515 N N . LEU A 1 190 ? -11.911 6.418 11.765 1.00 94.44 190 LEU A N 1
ATOM 1516 C CA . LEU A 1 190 ? -10.821 5.927 10.933 1.00 94.44 190 LEU A CA 1
ATOM 1517 C C . LEU A 1 190 ? -9.725 6.991 10.902 1.00 94.44 190 LEU A C 1
ATOM 1519 O O . LEU A 1 190 ? -9.993 8.171 10.655 1.00 94.44 190 LEU A O 1
ATOM 1523 N N . HIS A 1 191 ? -8.493 6.569 11.129 1.00 94.62 191 HIS A N 1
ATOM 1524 C CA . HIS A 1 191 ? -7.316 7.408 10.993 1.00 94.62 191 HIS A CA 1
ATOM 1525 C C . HIS A 1 191 ? -6.159 6.603 10.410 1.00 94.62 191 HIS A C 1
ATOM 1527 O O . HIS A 1 191 ? -6.216 5.377 10.317 1.00 94.62 191 HIS A O 1
ATOM 1533 N N . PHE A 1 192 ? -5.137 7.304 9.947 1.00 94.56 192 PHE A N 1
ATOM 1534 C CA . PHE A 1 192 ? -3.948 6.709 9.373 1.00 94.56 192 PHE A CA 1
ATOM 1535 C C . PHE A 1 192 ? -2.768 7.065 10.265 1.00 94.56 192 PHE A C 1
ATOM 1537 O O . PHE A 1 192 ? -2.620 8.211 10.686 1.00 94.56 192 PHE A O 1
ATOM 1544 N N . GLN A 1 193 ? -1.956 6.066 10.581 1.00 94.25 193 GLN A N 1
ATOM 1545 C CA . GLN A 1 193 ? -0.738 6.243 11.365 1.00 94.25 193 GLN A CA 1
ATOM 1546 C C . GLN A 1 193 ? 0.339 5.275 10.879 1.00 94.25 193 GLN A C 1
ATOM 1548 O O . GLN A 1 193 ? 0.043 4.340 10.129 1.00 94.25 193 GLN A O 1
ATOM 1553 N N . ASP A 1 194 ? 1.577 5.467 11.329 1.00 93.69 194 ASP A N 1
ATOM 1554 C CA . ASP A 1 194 ? 2.659 4.521 11.064 1.00 93.69 194 ASP A CA 1
ATOM 1555 C C . ASP A 1 194 ? 2.281 3.101 11.518 1.00 93.69 194 ASP A C 1
ATOM 1557 O O . ASP A 1 194 ? 1.773 2.896 12.619 1.00 93.69 194 ASP A O 1
ATOM 1561 N N . CYS A 1 195 ? 2.521 2.100 10.672 1.00 92.81 195 CYS A N 1
ATOM 1562 C CA . CYS A 1 195 ? 2.104 0.732 10.968 1.00 92.81 195 CYS A CA 1
ATOM 1563 C C . CYS A 1 195 ? 2.752 0.123 12.223 1.00 92.81 195 CYS A C 1
ATOM 1565 O O . CYS A 1 195 ? 2.091 -0.660 12.906 1.00 92.81 195 CYS A O 1
ATOM 1567 N N . ALA A 1 196 ? 4.010 0.452 12.549 1.00 90.25 196 ALA A N 1
ATOM 1568 C CA . ALA A 1 196 ? 4.645 -0.060 13.768 1.00 90.25 196 ALA A CA 1
ATOM 1569 C C . ALA A 1 196 ? 3.983 0.531 15.009 1.00 90.25 196 ALA A C 1
ATOM 1571 O O . ALA A 1 196 ? 3.704 -0.181 15.978 1.00 90.25 196 ALA A O 1
ATOM 1572 N N . GLU A 1 197 ? 3.705 1.831 14.954 1.00 93.69 197 GLU A N 1
ATOM 1573 C CA . GLU A 1 197 ? 2.988 2.530 16.009 1.00 93.69 197 GLU A CA 1
ATOM 1574 C C . GLU A 1 197 ? 1.562 1.982 16.139 1.00 93.69 197 GLU A C 1
ATOM 1576 O O . GLU A 1 197 ? 1.134 1.678 17.245 1.00 93.69 197 GLU A O 1
ATOM 1581 N N . ALA A 1 198 ? 0.857 1.750 15.023 1.00 94.75 198 ALA A N 1
ATOM 1582 C CA . ALA A 1 198 ? -0.514 1.229 15.028 1.00 94.75 198 ALA A CA 1
ATOM 1583 C C . ALA A 1 198 ? -0.582 -0.116 15.740 1.00 94.75 198 ALA A C 1
ATOM 1585 O O . ALA A 1 198 ? -1.395 -0.337 16.631 1.00 94.75 198 ALA A O 1
ATOM 1586 N N . ILE A 1 199 ? 0.306 -1.024 15.352 1.00 93.56 199 ILE A N 1
ATOM 1587 C CA . ILE A 1 199 ? 0.288 -2.392 15.853 1.00 93.56 199 ILE A CA 1
ATOM 1588 C C . ILE A 1 199 ? 0.745 -2.456 17.315 1.00 93.56 199 ILE A C 1
ATOM 1590 O O . ILE A 1 199 ? 0.249 -3.289 18.069 1.00 93.56 199 ILE A O 1
ATOM 1594 N N . SER A 1 200 ? 1.655 -1.574 17.739 1.00 92.94 200 SER A N 1
ATOM 1595 C CA . SER A 1 200 ? 2.098 -1.518 19.138 1.00 92.94 200 SER A CA 1
ATOM 1596 C C . SER A 1 200 ? 1.099 -0.819 20.063 1.00 92.94 200 SER A C 1
ATOM 1598 O O . SER A 1 200 ? 0.907 -1.275 21.187 1.00 92.94 200 SER A O 1
ATOM 1600 N N . ALA A 1 201 ? 0.442 0.249 19.604 1.00 95.75 201 ALA A N 1
ATOM 1601 C CA . ALA A 1 201 ? -0.543 0.994 20.387 1.00 95.75 201 ALA A CA 1
ATOM 1602 C C . ALA A 1 201 ? -1.900 0.276 20.492 1.00 95.75 201 ALA A C 1
ATOM 1604 O O . ALA A 1 201 ? -2.660 0.536 21.423 1.00 95.75 201 ALA A O 1
ATOM 1605 N N . HIS A 1 202 ? -2.199 -0.630 19.558 1.00 95.19 202 HIS A N 1
ATOM 1606 C CA . HIS A 1 202 ? -3.493 -1.297 19.444 1.00 95.19 202 HIS A CA 1
ATOM 1607 C C . HIS A 1 202 ? -3.346 -2.827 19.392 1.00 95.19 202 HIS A C 1
ATOM 1609 O O . HIS A 1 202 ? -3.856 -3.492 18.489 1.00 95.19 202 HIS A O 1
ATOM 1615 N N . ASP A 1 203 ? -2.683 -3.410 20.392 1.00 94.12 203 ASP A N 1
ATOM 1616 C CA . ASP A 1 203 ? -2.494 -4.865 20.537 1.00 94.12 203 ASP A CA 1
ATOM 1617 C C . ASP A 1 203 ? -3.817 -5.665 20.539 1.00 94.12 203 ASP A C 1
ATOM 1619 O O . ASP A 1 203 ? -3.865 -6.849 20.189 1.00 94.12 203 ASP A O 1
ATOM 1623 N N . ALA A 1 204 ? -4.910 -5.001 20.922 1.00 95.75 204 ALA A N 1
ATOM 1624 C CA . ALA A 1 204 ? -6.264 -5.518 20.931 1.00 95.75 204 ALA A CA 1
ATOM 1625 C C . ALA A 1 204 ? -6.926 -5.619 19.548 1.00 95.75 204 ALA A C 1
ATOM 1627 O O . ALA A 1 204 ? -7.995 -6.227 19.442 1.00 95.75 204 ALA A O 1
ATOM 1628 N N . TYR A 1 205 ? -6.339 -5.038 18.503 1.00 97.06 205 TYR A N 1
ATOM 1629 C CA . TYR A 1 205 ? -7.017 -4.870 17.222 1.00 97.06 205 TYR A CA 1
ATOM 1630 C C . TYR A 1 205 ? -6.763 -6.061 16.304 1.00 97.06 205 TYR A C 1
ATOM 1632 O O . TYR A 1 205 ? -5.797 -6.807 16.452 1.00 97.06 205 TYR A O 1
ATOM 1640 N N . LYS A 1 206 ? -7.671 -6.250 15.347 1.00 97.81 206 LYS A N 1
ATOM 1641 C CA . LYS A 1 206 ? -7.528 -7.235 14.280 1.00 97.81 206 LYS A CA 1
ATOM 1642 C C . LYS A 1 206 ? -6.761 -6.667 13.107 1.00 97.81 206 LYS A C 1
ATOM 1644 O O . LYS A 1 206 ? -7.211 -5.714 12.482 1.00 97.81 206 LYS A O 1
ATOM 1649 N N . VAL A 1 207 ? -5.624 -7.265 12.786 1.00 97.31 207 VAL A N 1
ATOM 1650 C CA . VAL A 1 207 ? -4.785 -6.838 11.672 1.00 97.31 207 VAL A CA 1
ATOM 1651 C C . VAL A 1 207 ? -5.147 -7.646 10.439 1.00 97.31 207 VAL A C 1
ATOM 1653 O O . VAL A 1 207 ? -5.111 -8.874 10.457 1.00 97.31 207 VAL A O 1
ATOM 1656 N N . PHE A 1 208 ? -5.465 -6.981 9.337 1.00 97.88 208 PHE A N 1
ATOM 1657 C CA . PHE A 1 208 ? -5.691 -7.663 8.072 1.00 97.88 208 PHE A CA 1
ATOM 1658 C C . PHE A 1 208 ? -4.964 -6.992 6.918 1.00 97.88 208 PHE A C 1
ATOM 1660 O O . PHE A 1 208 ? -4.617 -5.811 6.966 1.00 97.88 208 PHE A O 1
ATOM 1667 N N . SER A 1 209 ? -4.733 -7.760 5.860 1.00 97.50 209 SER A N 1
ATOM 1668 C CA . SER A 1 209 ? -4.076 -7.278 4.654 1.00 97.50 209 SER A CA 1
ATOM 1669 C C . SER A 1 209 ? -4.630 -7.947 3.400 1.00 97.50 209 SER A C 1
ATOM 1671 O O . SER A 1 209 ? -5.335 -8.953 3.469 1.00 97.50 209 SER A O 1
ATOM 1673 N N . PHE A 1 210 ? -4.275 -7.388 2.246 1.00 97.50 210 PHE A N 1
ATOM 1674 C CA . PHE A 1 210 ? -4.496 -8.001 0.946 1.00 97.50 210 PHE A CA 1
ATOM 1675 C C . PHE A 1 210 ? -3.160 -8.190 0.237 1.00 97.50 210 PHE A C 1
ATOM 1677 O 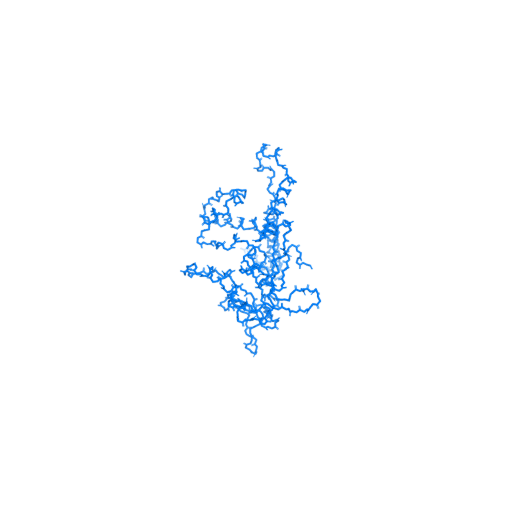O . PHE A 1 210 ? -2.337 -7.274 0.164 1.00 97.50 210 PHE A O 1
ATOM 1684 N N . VAL A 1 211 ? -2.963 -9.381 -0.313 1.00 97.31 211 VAL A N 1
ATOM 1685 C CA . VAL A 1 211 ? -1.825 -9.722 -1.166 1.00 97.31 211 VAL A CA 1
ATOM 1686 C C . VAL A 1 211 ? -2.286 -9.909 -2.601 1.00 97.31 211 VAL A C 1
ATOM 1688 O O . VAL A 1 211 ? -3.472 -10.031 -2.890 1.00 97.31 211 VAL A O 1
ATOM 1691 N N . ARG A 1 212 ? -1.329 -9.928 -3.517 1.00 97.31 212 ARG A N 1
ATOM 1692 C CA . ARG A 1 212 ? -1.550 -10.156 -4.944 1.00 97.31 212 ARG A CA 1
ATOM 1693 C C . ARG A 1 212 ? -0.672 -11.309 -5.418 1.00 97.31 212 ARG A C 1
ATOM 1695 O O . ARG A 1 212 ? 0.339 -11.613 -4.781 1.00 97.31 212 ARG A O 1
ATOM 1702 N N . SER A 1 213 ? -0.984 -11.920 -6.555 1.00 97.06 213 SER A N 1
ATOM 1703 C CA . SER A 1 213 ? -0.039 -12.785 -7.268 1.00 97.06 213 SER A CA 1
ATOM 1704 C C . SER A 1 213 ? 1.340 -12.109 -7.361 1.00 97.06 213 SER A C 1
ATOM 1706 O O . SER A 1 213 ? 1.418 -10.961 -7.820 1.00 97.06 213 SER A O 1
ATOM 1708 N N . PRO A 1 214 ? 2.437 -12.780 -6.948 1.00 94.38 214 PRO A N 1
ATOM 1709 C CA . PRO A 1 214 ? 3.771 -12.189 -6.983 1.00 94.38 214 PRO A CA 1
ATOM 1710 C C . PRO A 1 214 ? 4.136 -11.639 -8.361 1.00 94.38 214 PRO A C 1
ATOM 1712 O O . PRO A 1 214 ? 4.635 -10.523 -8.448 1.00 94.38 214 PRO A O 1
ATOM 1715 N N . TYR A 1 215 ? 3.822 -12.372 -9.434 1.00 93.94 215 TYR A N 1
ATOM 1716 C CA . TYR A 1 215 ? 4.089 -11.936 -10.806 1.00 93.94 215 TYR A CA 1
ATOM 1717 C C . TYR A 1 215 ? 3.344 -10.639 -11.149 1.00 93.94 215 TYR A C 1
ATOM 1719 O O . TYR A 1 215 ? 3.955 -9.658 -11.569 1.00 93.94 215 TYR A O 1
ATOM 1727 N N . SER A 1 216 ? 2.030 -10.602 -10.906 1.00 95.88 216 SER A N 1
ATOM 1728 C CA . SER A 1 216 ? 1.196 -9.430 -11.190 1.00 95.88 216 SER A CA 1
ATOM 1729 C C . SER A 1 216 ? 1.618 -8.216 -10.363 1.00 95.88 216 SER A C 1
ATOM 1731 O O . SER A 1 216 ? 1.565 -7.081 -10.839 1.00 95.88 216 SER A O 1
ATOM 1733 N N . ARG A 1 217 ? 2.071 -8.445 -9.125 1.00 94.88 217 ARG A N 1
ATOM 1734 C CA . ARG A 1 217 ? 2.640 -7.404 -8.270 1.00 94.88 217 ARG A CA 1
ATOM 1735 C C . ARG A 1 217 ? 3.951 -6.865 -8.839 1.00 94.88 217 ARG A C 1
ATOM 1737 O O . ARG A 1 217 ? 4.084 -5.653 -8.958 1.00 94.88 217 ARG A O 1
ATOM 1744 N N . TRP A 1 218 ? 4.877 -7.738 -9.231 1.00 91.50 218 TRP A N 1
ATOM 1745 C CA . TRP A 1 218 ? 6.152 -7.347 -9.840 1.00 91.50 218 TRP A CA 1
ATOM 1746 C C . TRP A 1 218 ? 5.959 -6.558 -11.133 1.00 91.50 218 TRP A C 1
ATOM 1748 O O . TRP A 1 218 ? 6.568 -5.501 -11.289 1.00 91.50 218 TRP A O 1
ATOM 1758 N N . LEU A 1 219 ? 5.066 -7.011 -12.017 1.00 93.06 219 LEU A N 1
ATOM 1759 C CA . LEU A 1 219 ? 4.706 -6.279 -13.232 1.00 93.06 219 LEU A CA 1
ATOM 1760 C C . LEU A 1 219 ? 4.136 -4.897 -12.896 1.00 93.06 219 LEU A C 1
ATOM 1762 O O . LEU A 1 219 ? 4.537 -3.898 -13.482 1.00 93.06 219 LEU A O 1
ATOM 1766 N N . SER A 1 220 ? 3.248 -4.824 -11.903 1.00 93.62 220 SER A N 1
ATOM 1767 C CA . SER A 1 220 ? 2.676 -3.560 -11.440 1.00 93.62 220 SER A CA 1
ATOM 1768 C C . SER A 1 220 ? 3.729 -2.606 -10.873 1.00 93.62 220 SER A C 1
ATOM 1770 O O . SER A 1 220 ? 3.628 -1.398 -11.092 1.00 93.62 220 SER A O 1
ATOM 1772 N N . SER A 1 221 ? 4.720 -3.106 -10.135 1.00 90.06 221 SER A N 1
ATOM 1773 C CA . SER A 1 221 ? 5.822 -2.271 -9.663 1.00 90.06 221 SER A CA 1
ATOM 1774 C C . SER A 1 221 ? 6.702 -1.821 -10.841 1.00 90.06 221 SER A C 1
ATOM 1776 O O . SER A 1 221 ? 7.049 -0.645 -10.920 1.00 90.06 221 SER A O 1
ATOM 1778 N N . TYR A 1 222 ? 7.019 -2.708 -11.792 1.00 89.50 222 TYR A N 1
ATOM 1779 C CA . TYR A 1 222 ? 7.793 -2.371 -12.995 1.00 89.50 222 TYR A CA 1
ATOM 1780 C C . TYR A 1 222 ? 7.138 -1.248 -13.805 1.00 89.50 222 TYR A C 1
ATOM 1782 O O . TYR A 1 222 ? 7.799 -0.264 -14.131 1.00 89.50 222 TYR A O 1
ATOM 1790 N N . THR A 1 223 ? 5.835 -1.349 -14.089 1.00 91.12 223 THR A N 1
ATOM 1791 C CA . THR A 1 223 ? 5.123 -0.329 -14.876 1.00 91.12 223 THR A CA 1
ATOM 1792 C C . THR A 1 223 ? 5.087 1.021 -14.171 1.00 91.12 223 THR A C 1
ATOM 1794 O O . THR A 1 223 ? 5.216 2.054 -14.822 1.00 91.12 223 THR A O 1
ATOM 1797 N N . MET A 1 224 ? 4.994 1.027 -12.838 1.00 88.94 224 MET A N 1
ATOM 1798 C CA . MET A 1 224 ? 5.134 2.242 -12.036 1.00 88.94 224 MET A CA 1
ATOM 1799 C C . MET A 1 224 ? 6.526 2.864 -12.215 1.00 88.94 224 MET A C 1
ATOM 1801 O O . MET A 1 224 ? 6.619 4.045 -12.538 1.00 88.94 224 MET A O 1
ATOM 1805 N N . GLY A 1 225 ? 7.596 2.075 -12.074 1.00 84.56 225 GLY A N 1
ATOM 1806 C CA . GLY A 1 225 ? 8.967 2.551 -12.292 1.00 84.56 225 GLY A CA 1
ATOM 1807 C C . GLY A 1 225 ? 9.192 3.106 -13.701 1.00 84.56 225 GLY A C 1
ATOM 1808 O O . GLY A 1 225 ? 9.754 4.189 -13.862 1.00 84.56 225 GLY A O 1
ATOM 1809 N N . ALA A 1 226 ? 8.673 2.417 -14.718 1.00 85.94 226 ALA A N 1
ATOM 1810 C CA . ALA A 1 226 ? 8.746 2.862 -16.104 1.00 85.94 226 ALA A CA 1
ATOM 1811 C C . ALA A 1 226 ? 7.986 4.181 -16.343 1.00 85.94 226 ALA A C 1
ATOM 1813 O O . ALA A 1 226 ? 8.498 5.072 -17.025 1.00 85.94 226 ALA A O 1
ATOM 1814 N N . ALA A 1 227 ? 6.793 4.335 -15.757 1.00 86.19 227 ALA A N 1
ATOM 1815 C CA . ALA A 1 227 ? 5.998 5.558 -15.860 1.00 86.19 227 ALA A CA 1
ATOM 1816 C C . ALA A 1 227 ? 6.710 6.767 -15.229 1.00 86.19 227 ALA A C 1
ATOM 1818 O O . ALA A 1 227 ? 6.741 7.843 -15.829 1.00 86.19 227 ALA A O 1
ATOM 1819 N N . PHE A 1 228 ? 7.334 6.579 -14.064 1.00 83.69 228 PHE A N 1
ATOM 1820 C CA . PHE A 1 228 ? 8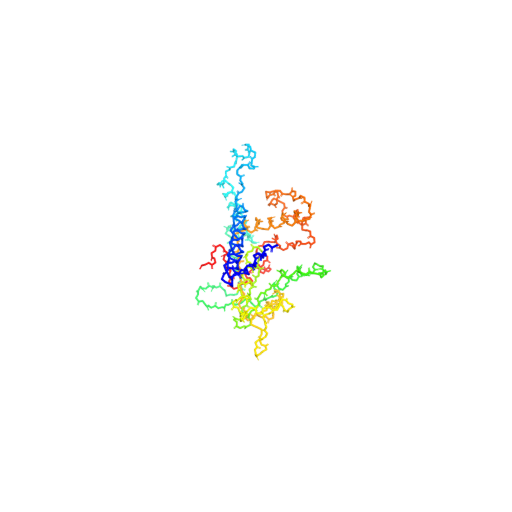.124 7.619 -13.401 1.00 83.69 228 PHE A CA 1
ATOM 1821 C C . PHE A 1 228 ? 9.391 7.991 -14.178 1.00 83.69 228 PHE A C 1
ATOM 1823 O O . PHE A 1 228 ? 9.695 9.168 -14.338 1.00 83.69 228 PHE A O 1
ATOM 1830 N N . ALA A 1 229 ? 10.130 7.024 -14.723 1.00 81.75 229 ALA A N 1
ATOM 1831 C CA . ALA A 1 229 ? 11.297 7.353 -15.542 1.00 81.75 229 ALA A CA 1
ATOM 1832 C C . ALA A 1 229 ? 10.910 8.172 -16.783 1.00 81.75 229 ALA A C 1
ATOM 1834 O O . ALA A 1 229 ? 11.564 9.170 -17.095 1.00 81.75 229 ALA A O 1
ATOM 1835 N N . LYS A 1 230 ? 9.790 7.812 -17.427 1.00 81.00 230 LYS A N 1
ATOM 1836 C CA . LYS A 1 230 ? 9.244 8.551 -18.571 1.00 81.00 230 LYS A CA 1
ATOM 1837 C C . LYS A 1 230 ? 8.875 9.993 -18.208 1.00 81.00 230 LYS A C 1
ATOM 1839 O O . LYS A 1 230 ? 9.114 10.885 -19.022 1.00 81.00 230 LYS A O 1
ATOM 1844 N N . SER A 1 231 ? 8.322 10.243 -17.016 1.00 80.56 231 SER A N 1
ATOM 1845 C CA . SER A 1 231 ? 7.981 11.608 -16.584 1.00 80.56 231 SER A CA 1
ATOM 1846 C C . SER A 1 231 ? 9.219 12.482 -16.352 1.00 80.56 231 SER A C 1
ATOM 1848 O O . SER A 1 231 ? 9.160 13.688 -16.572 1.00 80.56 231 SER A O 1
ATOM 1850 N N . GLN A 1 232 ? 10.362 11.879 -16.016 1.00 78.81 232 GLN A N 1
ATOM 1851 C CA . GLN A 1 232 ? 11.648 12.567 -15.851 1.00 78.81 232 GLN A CA 1
ATOM 1852 C C . GLN A 1 232 ? 12.453 12.727 -17.147 1.00 78.81 232 GLN A C 1
ATOM 1854 O O . GLN A 1 232 ? 13.662 12.930 -17.076 1.00 78.81 232 GLN A O 1
ATOM 1859 N N . THR A 1 233 ? 11.823 12.561 -18.317 1.00 74.25 233 THR A N 1
ATOM 1860 C CA . THR A 1 233 ? 12.474 12.572 -19.645 1.00 74.25 233 THR A CA 1
ATOM 1861 C C . THR A 1 233 ? 13.634 11.576 -19.801 1.00 74.25 233 THR A C 1
ATOM 1863 O O . THR A 1 233 ? 14.395 11.642 -20.768 1.00 74.25 233 THR A O 1
ATOM 1866 N N . LYS A 1 234 ? 13.739 10.593 -18.899 1.00 71.44 234 LYS A N 1
ATOM 1867 C CA . LYS A 1 234 ? 14.704 9.496 -18.973 1.00 71.44 234 LYS A CA 1
ATOM 1868 C C . LYS A 1 234 ? 14.044 8.313 -19.673 1.00 71.44 234 LYS A C 1
ATOM 1870 O O . LYS A 1 234 ? 12.903 7.952 -19.390 1.00 71.44 234 LYS A O 1
ATOM 1875 N N . GLN A 1 235 ? 14.764 7.670 -20.586 1.00 74.50 235 GLN A N 1
ATOM 1876 C CA . GLN A 1 235 ? 14.342 6.350 -21.045 1.00 74.50 235 GLN A CA 1
ATOM 1877 C C . GLN A 1 235 ? 14.476 5.380 -19.872 1.00 74.50 235 GLN A C 1
ATOM 1879 O O . GLN A 1 235 ? 15.517 5.363 -19.222 1.00 74.50 235 GLN A O 1
ATOM 1884 N N . PHE A 1 236 ? 13.434 4.594 -19.594 1.00 77.19 236 PHE A N 1
ATOM 1885 C CA . PHE A 1 236 ? 13.537 3.467 -18.673 1.00 77.19 236 PHE A CA 1
ATOM 1886 C C . PHE A 1 236 ? 14.296 2.354 -19.404 1.00 77.19 236 PHE A C 1
ATOM 1888 O O . PHE A 1 236 ? 13.735 1.750 -20.318 1.00 77.19 236 PHE A O 1
ATOM 1895 N N . PRO A 1 237 ? 15.579 2.111 -19.094 1.00 74.06 237 PRO A N 1
ATOM 1896 C CA . PRO A 1 237 ? 16.442 1.335 -19.981 1.00 74.06 237 PRO A CA 1
ATOM 1897 C C . PRO A 1 237 ? 16.316 -0.178 -19.753 1.00 74.06 237 PRO A C 1
ATOM 1899 O O . PRO A 1 237 ? 17.026 -0.955 -20.386 1.00 74.06 237 PRO A O 1
ATOM 1902 N N . LEU A 1 238 ? 15.449 -0.609 -18.833 1.00 83.88 238 LEU A N 1
ATOM 1903 C CA . LEU A 1 238 ? 15.304 -2.005 -18.444 1.00 83.88 238 LEU A CA 1
ATOM 1904 C C . LEU A 1 238 ? 14.046 -2.606 -19.058 1.00 83.88 238 LEU A C 1
ATOM 1906 O O . LEU A 1 238 ? 12.949 -2.094 -18.853 1.00 83.88 238 LEU A O 1
ATOM 1910 N N . SER A 1 239 ? 14.198 -3.736 -19.748 1.00 89.50 239 SER A N 1
ATOM 1911 C CA . SER A 1 239 ? 13.067 -4.608 -20.064 1.00 89.50 239 SER A CA 1
ATOM 1912 C C . SER A 1 239 ? 12.521 -5.259 -18.788 1.00 89.50 239 SER A C 1
ATOM 1914 O O . SER A 1 239 ? 13.219 -5.365 -17.776 1.00 89.50 239 SER A O 1
ATOM 1916 N N . PHE A 1 240 ? 11.281 -5.754 -18.835 1.00 88.94 240 PHE A N 1
ATOM 1917 C CA . PHE A 1 240 ? 10.699 -6.471 -17.697 1.00 88.94 240 PHE A CA 1
ATOM 1918 C C . PHE A 1 240 ? 11.473 -7.754 -17.350 1.00 88.94 240 PHE A C 1
ATOM 1920 O O . PHE A 1 240 ? 11.622 -8.101 -16.183 1.00 88.94 240 PHE A O 1
ATOM 1927 N N . GLU A 1 241 ? 12.032 -8.440 -18.346 1.00 89.94 241 GLU A N 1
ATOM 1928 C CA . GLU A 1 241 ? 12.882 -9.610 -18.112 1.00 89.94 241 GLU A CA 1
ATOM 1929 C C . GLU A 1 241 ? 14.188 -9.234 -17.397 1.00 89.94 241 GLU A C 1
ATOM 1931 O O . GLU A 1 241 ? 14.561 -9.873 -16.412 1.00 89.94 241 GLU A O 1
ATOM 1936 N N . ALA A 1 242 ? 14.856 -8.160 -17.836 1.00 86.81 242 ALA A N 1
ATOM 1937 C CA . ALA A 1 242 ? 16.056 -7.655 -17.171 1.00 86.81 242 ALA A CA 1
ATOM 1938 C C . ALA A 1 242 ? 15.758 -7.237 -15.721 1.00 86.81 242 ALA A C 1
ATOM 1940 O O . ALA A 1 242 ? 16.535 -7.535 -14.814 1.00 86.81 242 ALA A O 1
ATOM 1941 N N . PHE A 1 243 ? 14.593 -6.623 -15.501 1.00 82.88 243 PHE A N 1
ATOM 1942 C CA . PHE A 1 243 ? 14.075 -6.265 -14.184 1.00 82.88 243 PHE A CA 1
ATOM 1943 C C . PHE A 1 243 ? 13.919 -7.477 -13.253 1.00 82.88 243 PHE A C 1
ATOM 1945 O O . PHE A 1 243 ? 14.325 -7.410 -12.095 1.00 82.88 243 PHE A O 1
ATOM 1952 N N . LEU A 1 244 ? 13.367 -8.592 -13.744 1.00 84.31 244 LEU A N 1
ATOM 1953 C CA . LEU A 1 244 ? 13.171 -9.798 -12.930 1.00 84.31 244 LEU A CA 1
ATOM 1954 C C . LEU A 1 244 ? 14.491 -10.488 -12.567 1.00 84.31 244 LEU A C 1
ATOM 1956 O O . LEU A 1 244 ? 14.596 -11.070 -11.489 1.00 84.31 244 LEU A O 1
ATOM 1960 N N . ASN A 1 245 ? 15.485 -10.435 -13.457 1.00 85.25 245 ASN A N 1
ATOM 1961 C CA . ASN A 1 245 ? 16.772 -11.099 -13.248 1.00 85.25 245 ASN A CA 1
ATOM 1962 C C . ASN A 1 245 ? 17.702 -10.319 -12.307 1.00 85.25 245 ASN A C 1
ATOM 1964 O O . ASN A 1 245 ? 18.489 -10.939 -11.597 1.00 85.25 245 ASN A O 1
ATOM 1968 N N . ASN A 1 246 ? 17.592 -8.987 -12.262 1.00 80.44 246 ASN A N 1
ATOM 1969 C CA . ASN A 1 246 ? 18.417 -8.134 -11.405 1.00 80.44 246 ASN A CA 1
ATOM 1970 C C . ASN A 1 246 ? 17.569 -7.105 -10.637 1.00 80.44 246 ASN A C 1
ATOM 1972 O O . ASN A 1 246 ? 17.685 -5.901 -10.871 1.00 80.44 246 ASN A O 1
ATOM 1976 N N . PRO A 1 247 ? 16.750 -7.530 -9.658 1.00 70.25 247 PRO A N 1
ATOM 1977 C CA . PRO A 1 247 ? 15.918 -6.606 -8.888 1.00 70.25 247 PRO A CA 1
ATOM 1978 C C . PRO A 1 247 ? 16.743 -5.585 -8.086 1.00 70.25 247 PRO A C 1
ATOM 1980 O O . PRO A 1 247 ? 16.237 -4.523 -7.754 1.00 70.25 247 PRO A O 1
ATOM 1983 N N . GLN A 1 248 ? 18.024 -5.853 -7.808 1.00 71.50 248 GLN A N 1
ATOM 1984 C CA . GLN A 1 248 ? 18.920 -4.890 -7.154 1.00 71.50 248 GLN A CA 1
ATOM 1985 C C . GLN A 1 248 ? 19.287 -3.705 -8.053 1.00 71.50 248 GLN A C 1
ATOM 1987 O O . GLN A 1 248 ? 19.526 -2.608 -7.550 1.00 71.50 248 GLN A O 1
ATOM 1992 N N . ASP A 1 249 ? 19.270 -3.876 -9.379 1.00 71.06 249 ASP A N 1
ATOM 1993 C CA . ASP A 1 249 ? 19.445 -2.747 -10.293 1.00 71.06 249 ASP A CA 1
ATOM 1994 C C . ASP A 1 249 ? 18.294 -1.746 -10.152 1.00 71.06 249 ASP A C 1
ATOM 1996 O O . ASP A 1 249 ? 18.469 -0.566 -10.438 1.00 71.06 249 ASP A O 1
ATOM 2000 N N . LEU A 1 250 ? 17.152 -2.158 -9.591 1.00 65.06 250 LEU A N 1
ATOM 2001 C CA . LEU A 1 250 ? 16.073 -1.240 -9.244 1.00 65.06 250 LEU A CA 1
ATOM 2002 C C . LEU A 1 250 ? 16.417 -0.302 -8.116 1.00 65.06 250 LEU A C 1
ATOM 2004 O O . LEU A 1 250 ? 15.810 0.749 -8.067 1.00 65.06 250 LEU A O 1
ATOM 2008 N N . LEU A 1 251 ? 17.374 -0.609 -7.244 1.00 66.69 251 LEU A N 1
ATOM 2009 C CA . LEU A 1 251 ? 17.847 0.389 -6.287 1.00 66.69 251 LEU A CA 1
ATOM 2010 C C . LEU A 1 251 ? 18.611 1.513 -6.998 1.00 66.69 251 LEU A C 1
ATOM 2012 O O . LEU A 1 251 ? 18.645 2.631 -6.502 1.00 66.69 251 LEU A O 1
ATOM 2016 N N . LYS A 1 252 ? 19.165 1.251 -8.191 1.00 68.50 252 LYS A N 1
ATOM 2017 C CA . LYS A 1 252 ? 19.804 2.280 -9.028 1.00 68.50 252 LYS A CA 1
ATOM 2018 C C . LYS A 1 252 ? 18.775 3.152 -9.754 1.00 68.50 252 LYS A C 1
ATOM 2020 O O . LYS A 1 252 ? 19.055 4.315 -10.027 1.00 68.50 252 LYS A O 1
ATOM 2025 N N . TYR A 1 253 ? 17.603 2.591 -10.069 1.00 65.06 253 TYR A N 1
ATOM 2026 C CA . TYR A 1 253 ? 16.465 3.310 -10.666 1.00 65.06 253 TYR A CA 1
ATOM 2027 C C . TYR A 1 253 ? 15.399 3.726 -9.649 1.00 65.06 253 TYR A C 1
ATOM 2029 O O . TYR A 1 253 ? 14.442 4.405 -10.012 1.00 65.06 253 TYR A O 1
ATOM 2037 N N . SER A 1 254 ? 15.565 3.333 -8.387 1.00 63.41 254 SER A N 1
ATOM 2038 C CA . SER A 1 254 ? 14.912 3.902 -7.220 1.00 63.41 254 SER A CA 1
ATOM 2039 C C . SER A 1 254 ? 15.506 5.283 -7.119 1.00 63.41 254 SER A C 1
ATOM 2041 O O . SER A 1 254 ? 16.547 5.539 -6.520 1.00 63.41 254 SER A O 1
ATOM 2043 N N . THR A 1 255 ? 14.891 6.171 -7.874 1.00 63.56 255 THR A N 1
ATOM 2044 C CA . THR A 1 255 ? 15.143 7.577 -7.730 1.00 63.56 255 THR A CA 1
ATOM 2045 C C . THR A 1 255 ? 14.678 7.992 -6.335 1.00 63.56 255 THR A C 1
ATOM 2047 O O . THR A 1 255 ? 13.939 7.255 -5.671 1.00 63.56 255 THR A O 1
ATOM 2050 N N . LYS A 1 256 ? 15.070 9.191 -5.892 1.00 65.44 256 LYS A N 1
ATOM 2051 C CA . LYS A 1 256 ? 14.524 9.775 -4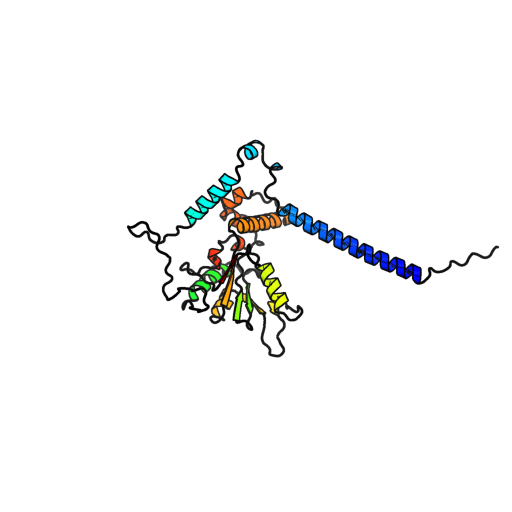.660 1.00 65.44 256 LYS A CA 1
ATOM 2052 C C . LYS A 1 256 ? 12.987 9.706 -4.612 1.00 65.44 256 LYS A C 1
ATOM 2054 O O . LYS A 1 256 ? 12.431 9.677 -3.527 1.00 65.44 256 LYS A O 1
ATOM 2059 N N . GLU A 1 257 ? 12.317 9.643 -5.767 1.00 70.69 257 GLU A N 1
ATOM 2060 C CA . GLU A 1 257 ? 10.857 9.631 -5.861 1.00 70.69 257 GLU A CA 1
ATOM 2061 C C . GLU A 1 257 ? 10.188 8.246 -5.746 1.00 70.69 257 GLU A C 1
ATOM 2063 O O . GLU A 1 257 ? 8.981 8.200 -5.512 1.00 70.69 257 GLU A O 1
ATOM 2068 N N . ILE A 1 258 ? 10.898 7.114 -5.908 1.00 76.62 258 ILE A N 1
ATOM 2069 C CA . ILE A 1 258 ? 10.285 5.780 -5.731 1.00 76.62 258 ILE A CA 1
ATOM 2070 C C . ILE A 1 258 ? 10.881 5.066 -4.530 1.00 76.62 258 ILE A C 1
ATOM 2072 O O . ILE A 1 258 ? 12.022 4.596 -4.555 1.00 76.62 258 ILE A O 1
ATOM 2076 N N . ASN A 1 259 ? 10.034 4.877 -3.522 1.00 83.31 259 ASN A N 1
ATOM 2077 C CA . ASN A 1 259 ? 10.383 4.162 -2.309 1.00 83.31 259 ASN A CA 1
ATOM 2078 C C . ASN A 1 259 ? 10.786 2.691 -2.613 1.00 83.31 259 ASN A C 1
ATOM 2080 O O . ASN A 1 259 ? 10.000 1.951 -3.221 1.00 83.31 259 ASN A O 1
ATOM 2084 N N . PRO A 1 260 ? 11.966 2.220 -2.154 1.00 84.62 260 PRO A N 1
ATOM 2085 C CA . PRO A 1 260 ? 12.422 0.838 -2.331 1.00 84.62 260 PRO A CA 1
ATOM 2086 C C . PRO A 1 260 ? 11.435 -0.241 -1.860 1.00 84.62 260 PRO A C 1
ATOM 2088 O O . PRO A 1 260 ? 11.466 -1.378 -2.336 1.00 84.62 260 PRO A O 1
ATOM 2091 N N . MET A 1 261 ? 10.520 0.102 -0.952 1.00 87.00 261 MET A N 1
ATOM 2092 C CA . MET A 1 261 ? 9.468 -0.791 -0.465 1.00 87.00 261 MET A CA 1
ATOM 2093 C C . MET A 1 261 ? 8.603 -1.421 -1.550 1.00 87.00 261 MET A C 1
ATOM 2095 O O . MET A 1 261 ? 8.107 -2.537 -1.375 1.00 87.00 261 MET A O 1
ATOM 2099 N N . HIS A 1 262 ? 8.415 -0.731 -2.673 1.00 87.81 262 HIS A N 1
ATOM 2100 C CA . HIS A 1 262 ? 7.613 -1.242 -3.782 1.00 87.81 262 HIS A CA 1
ATOM 2101 C C . HIS A 1 262 ? 8.199 -2.513 -4.420 1.00 87.81 262 HIS A C 1
ATOM 2103 O O . HIS A 1 262 ? 7.488 -3.213 -5.150 1.00 87.81 262 HIS A O 1
ATOM 2109 N N . TRP A 1 263 ? 9.460 -2.827 -4.113 1.00 86.38 263 TRP A N 1
ATOM 2110 C CA . TRP A 1 263 ? 10.213 -3.968 -4.636 1.00 86.38 263 TRP A CA 1
ATOM 2111 C C . TRP A 1 263 ? 10.395 -5.090 -3.613 1.00 86.38 263 TRP A C 1
ATOM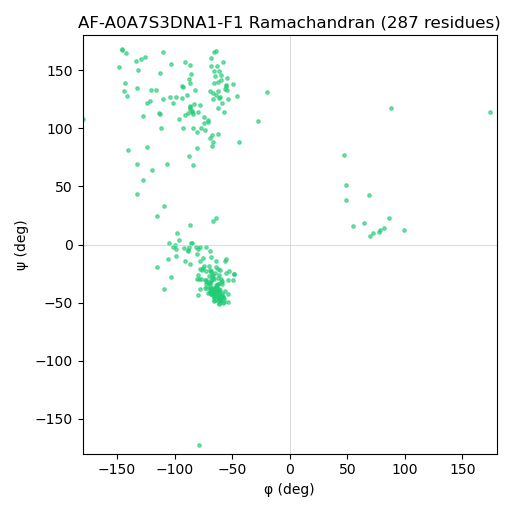 2113 O O . TRP A 1 263 ? 10.794 -6.193 -3.973 1.00 86.38 263 TRP A O 1
ATOM 2123 N N . LEU A 1 264 ? 10.103 -4.847 -2.334 1.00 89.00 264 LEU A N 1
ATOM 2124 C CA . LEU A 1 264 ? 10.273 -5.867 -1.300 1.00 89.00 264 LEU A CA 1
ATOM 2125 C C . LEU A 1 264 ? 9.278 -7.008 -1.474 1.00 89.00 264 LEU A C 1
ATOM 2127 O O . LEU A 1 264 ? 8.193 -6.810 -2.017 1.00 89.00 264 LEU A O 1
ATOM 2131 N N . SER A 1 265 ? 9.616 -8.206 -0.997 1.00 91.88 265 SER A N 1
ATOM 2132 C CA . SER A 1 265 ? 8.674 -9.329 -0.978 1.00 91.88 265 SER A CA 1
ATOM 2133 C C . SER A 1 265 ? 7.438 -8.980 -0.151 1.00 91.88 265 SER A C 1
ATOM 2135 O O . SER A 1 265 ? 7.545 -8.303 0.866 1.00 91.88 265 SER A O 1
ATOM 2137 N N . GLN A 1 266 ? 6.268 -9.487 -0.544 1.00 95.00 266 GLN A N 1
ATOM 2138 C CA . GLN A 1 266 ? 5.044 -9.336 0.255 1.00 95.00 266 GLN A CA 1
ATOM 2139 C C . GLN A 1 266 ? 5.207 -9.942 1.652 1.00 95.00 266 GLN A C 1
ATOM 2141 O O . GLN A 1 266 ? 4.663 -9.411 2.613 1.00 95.00 266 GLN A O 1
ATOM 2146 N N . MET A 1 267 ? 6.022 -10.997 1.767 1.00 95.56 267 MET A N 1
ATOM 2147 C CA . MET A 1 267 ? 6.348 -11.650 3.038 1.00 95.56 267 MET A CA 1
ATOM 2148 C C . MET A 1 267 ? 7.016 -10.698 4.031 1.00 95.56 267 MET A C 1
ATOM 2150 O O . MET A 1 267 ? 6.770 -10.816 5.222 1.00 95.56 267 MET A O 1
ATOM 2154 N N . ASN A 1 268 ? 7.757 -9.693 3.550 1.00 92.81 268 ASN A N 1
ATOM 2155 C CA . ASN A 1 268 ? 8.382 -8.679 4.404 1.00 92.81 268 ASN A CA 1
ATOM 2156 C C . ASN A 1 268 ? 7.360 -7.738 5.060 1.00 92.81 268 ASN A C 1
ATOM 2158 O O . ASN A 1 268 ? 7.743 -6.870 5.827 1.00 92.81 268 ASN A O 1
ATOM 2162 N N . PHE A 1 269 ? 6.079 -7.839 4.718 1.00 93.50 269 PHE A N 1
ATOM 2163 C CA . PHE A 1 269 ? 5.027 -7.042 5.339 1.00 93.50 269 PHE A CA 1
ATOM 2164 C C . PHE A 1 269 ? 4.146 -7.912 6.239 1.00 93.50 269 PHE A C 1
ATOM 2166 O O . PHE A 1 269 ? 3.727 -7.466 7.298 1.00 93.50 269 PHE A O 1
ATOM 2173 N N . ILE A 1 270 ? 3.866 -9.150 5.823 1.00 94.94 270 ILE A N 1
ATOM 2174 C CA . ILE A 1 270 ? 2.891 -10.027 6.492 1.00 94.94 270 ILE A CA 1
ATOM 2175 C C . ILE A 1 270 ? 3.511 -11.048 7.448 1.00 94.94 270 ILE A C 1
ATOM 2177 O O . ILE A 1 270 ? 2.759 -11.712 8.158 1.00 94.94 270 ILE A O 1
ATOM 2181 N N . LEU A 1 271 ? 4.837 -11.200 7.459 1.00 93.38 271 LEU A N 1
ATOM 2182 C CA . LEU A 1 271 ? 5.549 -12.064 8.398 1.00 93.38 271 LEU A CA 1
ATOM 2183 C C . LEU A 1 271 ? 6.391 -11.229 9.362 1.00 93.38 271 LEU A C 1
ATOM 2185 O O . LEU A 1 271 ? 6.926 -10.180 8.998 1.00 93.38 271 LEU A O 1
ATOM 2189 N N . ASP A 1 272 ? 6.528 -11.717 10.588 1.00 89.81 272 ASP A N 1
ATOM 2190 C CA . ASP A 1 272 ? 7.503 -11.212 11.541 1.00 89.81 272 ASP A CA 1
ATOM 2191 C C . ASP A 1 272 ? 8.915 -11.756 11.250 1.00 89.81 272 ASP A C 1
ATOM 2193 O O . ASP A 1 272 ? 9.187 -12.407 10.236 1.00 89.81 272 ASP A O 1
ATOM 2197 N N . ARG A 1 273 ? 9.851 -11.468 12.156 1.00 87.06 273 ARG A N 1
ATOM 2198 C CA . ARG A 1 273 ? 11.261 -11.859 12.023 1.00 87.06 273 ARG A CA 1
ATOM 2199 C C . ARG A 1 273 ? 11.494 -13.358 12.158 1.00 87.06 273 ARG A C 1
ATOM 2201 O O . ARG A 1 273 ? 12.520 -13.847 11.698 1.00 87.06 273 ARG A O 1
ATOM 2208 N N . GLN A 1 274 ? 10.568 -14.057 12.797 1.00 91.25 274 GLN A N 1
ATOM 2209 C CA . GLN A 1 274 ? 10.568 -15.499 12.971 1.00 91.25 274 GLN A CA 1
ATOM 2210 C C . GLN A 1 274 ? 9.887 -16.195 11.782 1.00 91.25 274 GLN A C 1
ATOM 2212 O O . GLN A 1 274 ? 9.852 -17.421 11.725 1.00 91.25 274 GLN A O 1
ATOM 2217 N N . GLY A 1 275 ? 9.373 -15.429 10.811 1.00 88.50 275 GLY A N 1
ATOM 2218 C CA . GLY A 1 275 ? 8.615 -15.956 9.683 1.00 88.50 275 GLY A CA 1
ATOM 2219 C C . GLY A 1 275 ? 7.171 -16.306 10.047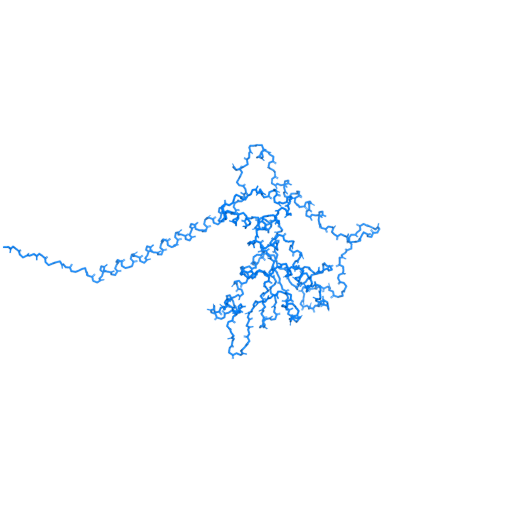 1.00 88.50 275 GLY A C 1
ATOM 2220 O O . GLY A 1 275 ? 6.490 -16.958 9.256 1.00 88.50 275 GLY A O 1
ATOM 2221 N N . CYS A 1 276 ? 6.693 -15.882 11.217 1.00 91.88 276 CYS A N 1
ATOM 2222 C CA . CYS A 1 276 ? 5.334 -16.122 11.673 1.00 91.88 276 CYS A CA 1
ATOM 2223 C C . CYS A 1 276 ? 4.385 -15.037 11.145 1.00 91.88 276 CYS A C 1
ATOM 2225 O O . CYS A 1 276 ? 4.787 -13.882 10.998 1.00 91.88 276 CYS A O 1
ATOM 2227 N N . PRO A 1 277 ? 3.112 -15.361 10.851 1.00 91.44 277 PRO A N 1
ATOM 2228 C CA . PRO A 1 277 ? 2.151 -14.367 10.387 1.00 91.44 277 PRO A CA 1
ATOM 2229 C C . PRO A 1 277 ? 1.956 -13.221 11.390 1.00 91.44 277 PRO A C 1
ATOM 2231 O O . PRO A 1 277 ? 1.531 -13.428 12.528 1.00 91.44 277 PRO A O 1
ATOM 2234 N N . ALA A 1 278 ? 2.216 -12.007 10.913 1.00 91.69 278 ALA A N 1
ATOM 2235 C CA . ALA A 1 278 ? 2.057 -10.730 11.605 1.00 91.69 278 ALA A CA 1
ATOM 2236 C C . ALA A 1 278 ? 0.629 -10.153 11.493 1.00 91.69 278 ALA A C 1
ATOM 2238 O O . ALA A 1 278 ? 0.353 -9.054 11.970 1.00 91.69 278 ALA A O 1
ATOM 2239 N N . VAL A 1 279 ? -0.273 -10.875 10.826 1.00 95.62 279 VAL A N 1
ATOM 2240 C CA . VAL A 1 279 ? -1.645 -10.456 10.525 1.00 95.62 279 VAL A CA 1
ATOM 2241 C C . VAL A 1 279 ? -2.639 -11.563 10.881 1.00 95.62 279 VAL A C 1
ATOM 2243 O O . VAL A 1 279 ? -2.314 -12.747 10.800 1.00 95.62 279 VAL A O 1
ATOM 2246 N N . ASP A 1 280 ? -3.860 -11.183 11.255 1.00 96.38 280 ASP A N 1
ATOM 2247 C CA . ASP A 1 280 ? -4.963 -12.100 11.559 1.00 96.38 280 ASP A CA 1
ATOM 2248 C C . ASP A 1 280 ? -5.674 -12.618 10.297 1.00 96.38 280 ASP A C 1
ATOM 2250 O O . ASP A 1 280 ? -6.222 -13.719 10.312 1.00 96.38 280 ASP A O 1
ATOM 2254 N N . PHE A 1 281 ? -5.694 -11.833 9.213 1.00 97.19 281 PHE A N 1
ATOM 2255 C CA . PHE A 1 281 ? -6.339 -12.200 7.948 1.00 97.19 281 PHE A CA 1
ATOM 2256 C C . PHE A 1 281 ? -5.548 -11.709 6.730 1.00 97.19 281 PHE A C 1
ATOM 2258 O O . PHE A 1 281 ? -5.060 -10.577 6.700 1.00 97.19 281 PHE A O 1
ATOM 2265 N N . ILE A 1 282 ? -5.467 -12.555 5.698 1.00 96.94 282 ILE A N 1
ATOM 2266 C CA . ILE A 1 282 ? -4.856 -12.231 4.406 1.00 96.94 282 ILE A CA 1
ATOM 2267 C C . ILE A 1 282 ? -5.853 -12.560 3.298 1.00 96.94 282 ILE A C 1
ATOM 2269 O O . ILE A 1 282 ? -6.118 -13.728 3.020 1.00 96.94 282 ILE A O 1
ATOM 2273 N N . GLY A 1 283 ? -6.371 -11.524 2.644 1.00 97.06 283 GLY A N 1
ATOM 2274 C CA . GLY A 1 283 ? -7.156 -11.663 1.423 1.00 97.06 283 GLY A CA 1
ATOM 2275 C C . GLY A 1 283 ? -6.269 -11.695 0.178 1.00 97.06 283 GLY A C 1
ATOM 2276 O O . GLY A 1 283 ? -5.173 -11.134 0.161 1.00 97.06 283 GLY A O 1
ATOM 2277 N N . HIS A 1 284 ? -6.757 -12.312 -0.895 1.00 97.12 284 HIS A N 1
ATOM 2278 C CA . HIS A 1 284 ? -6.146 -12.218 -2.221 1.00 97.12 284 HIS A CA 1
ATOM 2279 C C . HIS A 1 284 ? -6.892 -11.173 -3.047 1.00 97.12 284 HIS A C 1
ATOM 2281 O O . HIS A 1 284 ? -8.106 -11.260 -3.195 1.00 97.12 284 HIS A O 1
ATOM 2287 N N . LEU A 1 285 ? -6.173 -10.199 -3.605 1.00 96.50 285 LEU A N 1
ATOM 2288 C CA . LEU A 1 285 ? -6.759 -9.108 -4.385 1.00 96.50 285 LEU A CA 1
ATOM 2289 C C . LEU A 1 285 ? -7.542 -9.623 -5.599 1.00 96.50 285 LEU A C 1
ATOM 2291 O O . LEU A 1 285 ? -8.549 -9.036 -5.976 1.00 96.50 285 LEU A O 1
ATOM 2295 N N . GLU A 1 286 ? -7.086 -10.717 -6.207 1.00 95.31 286 GLU A N 1
ATOM 2296 C CA . GLU A 1 286 ? -7.757 -11.358 -7.339 1.00 95.31 286 GLU A CA 1
ATOM 2297 C C . GLU A 1 286 ? -9.106 -12.012 -6.979 1.00 95.31 286 GLU A C 1
ATOM 2299 O O . GLU A 1 286 ? -9.832 -12.409 -7.884 1.00 95.31 286 GLU A O 1
ATOM 2304 N N . MET A 1 287 ? -9.435 -12.137 -5.688 1.00 95.56 287 MET A N 1
ATOM 2305 C CA . MET A 1 287 ? -10.642 -12.794 -5.162 1.00 95.56 287 MET A CA 1
ATOM 2306 C C . MET A 1 287 ? -11.321 -11.919 -4.096 1.00 95.56 287 MET A C 1
ATOM 2308 O O . MET A 1 287 ? -11.637 -12.386 -3.006 1.00 95.56 287 MET A O 1
ATOM 2312 N N . ILE A 1 288 ? -11.425 -10.614 -4.357 1.00 91.12 288 ILE A N 1
ATOM 2313 C CA . ILE A 1 288 ? -11.927 -9.648 -3.369 1.00 91.12 288 ILE A CA 1
ATOM 2314 C C . ILE A 1 288 ? -13.462 -9.639 -3.220 1.00 91.12 288 ILE A C 1
ATOM 2316 O O . ILE A 1 288 ? -13.953 -9.165 -2.197 1.00 91.12 288 ILE A O 1
ATOM 2320 N N . GLU A 1 289 ? -14.196 -10.128 -4.223 1.00 83.69 289 GLU A N 1
ATOM 2321 C CA . GLU A 1 289 ? -15.664 -10.287 -4.215 1.00 83.69 289 GLU A CA 1
ATOM 2322 C C . GLU A 1 289 ? -16.082 -11.622 -3.590 1.00 83.69 289 GLU A C 1
ATOM 2324 O O . GLU A 1 289 ? -17.060 -11.612 -2.808 1.00 83.69 289 GLU A O 1
#